Protein AF-A0A819TF95-F1 (afdb_monomer_lite)

Foldseek 3Di:
DDPVVVVVVVVVVVCVCVVVVV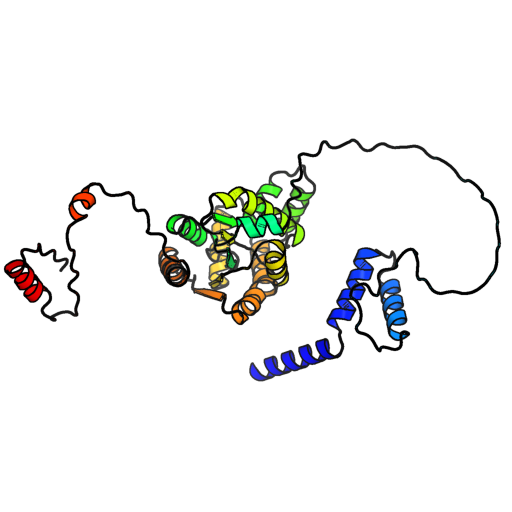VLLVLLLVVLCVQVVDPDSPVLSVVLVVVVVPPPDPDDDDSPSNHDDPDDDDDDDDDDDDDDDDDDDDDDDDDDDDDDDDDDDPPPDALVVQAVLCPQAAEEEEAEAALLCSVVLVVVCCVFPVADEDELVVLLVVLLVPPVDPSNVVSVVCLLQLHDDDLVVSLVSVSVVCVVCSVRGSHYYYYPPDQAQVSLVVCCVRHNHHQAYEYRDDDLVSSLVSLQVCVVPDPRSCSDPNSSVSRRVSSVPGRVVNQVVCVVVVRYDYFYRHDDSVVSSVSVCVVVPVPDPDPPRPDPPDPVCVVCPPPDDDDQDDDPPPCSVVVLVVCCVPPVDDDDDPD

Structure (mmCIF, N/CA/C/O backbone):
data_AF-A0A819TF95-F1
#
_entry.id   AF-A0A819TF95-F1
#
loop_
_atom_site.group_PDB
_atom_site.id
_atom_site.type_symbol
_atom_site.label_atom_id
_atom_site.label_alt_id
_atom_site.label_comp_id
_atom_site.label_asym_id
_atom_site.label_entity_id
_atom_site.label_seq_id
_atom_site.pdbx_PDB_ins_code
_atom_site.Cartn_x
_atom_site.Cartn_y
_atom_site.Cartn_z
_atom_site.occupancy
_atom_site.B_iso_or_equiv
_atom_site.auth_seq_id
_atom_site.auth_comp_id
_atom_site.auth_asym_id
_atom_site.auth_atom_id
_atom_site.pdbx_PDB_model_num
ATOM 1 N N . MET A 1 1 ? 29.275 -17.548 7.528 1.00 48.66 1 MET A N 1
ATOM 2 C CA . MET A 1 1 ? 29.385 -16.230 8.193 1.00 48.66 1 MET A CA 1
ATOM 3 C C . MET A 1 1 ? 28.008 -15.862 8.718 1.00 48.66 1 MET A C 1
ATOM 5 O O . MET A 1 1 ? 27.059 -15.910 7.946 1.00 48.66 1 MET A O 1
ATOM 9 N N . SER A 1 2 ? 27.858 -15.670 10.031 1.00 40.59 2 SER A N 1
ATOM 10 C CA . SER A 1 2 ? 26.539 -15.581 10.674 1.00 40.59 2 SER A CA 1
ATOM 11 C C . SER A 1 2 ? 25.901 -14.196 10.484 1.00 40.59 2 SER A C 1
ATOM 13 O O . SER A 1 2 ? 26.604 -13.193 10.363 1.00 40.59 2 SER A O 1
ATOM 15 N N . LYS A 1 3 ? 24.560 -14.138 10.504 1.00 42.34 3 LYS A N 1
ATOM 16 C CA . LYS A 1 3 ? 23.746 -12.903 10.432 1.00 42.34 3 LYS A CA 1
ATOM 17 C C . LYS A 1 3 ? 24.128 -11.839 11.481 1.00 42.34 3 LYS A C 1
ATOM 19 O O . LYS A 1 3 ? 23.830 -10.664 11.294 1.00 42.34 3 LYS A O 1
ATOM 24 N N . ALA A 1 4 ? 24.796 -12.231 12.569 1.00 43.56 4 ALA A N 1
ATOM 25 C CA . ALA A 1 4 ? 25.288 -11.310 13.595 1.00 43.56 4 ALA A CA 1
ATOM 26 C C . ALA A 1 4 ? 26.445 -10.434 13.080 1.00 43.56 4 ALA A C 1
ATOM 28 O O . ALA A 1 4 ? 26.452 -9.228 13.302 1.00 43.56 4 ALA A O 1
ATOM 29 N N . GLN A 1 5 ? 27.353 -11.018 12.295 1.00 44.16 5 GLN A N 1
ATOM 30 C CA . GLN A 1 5 ? 28.519 -10.327 11.734 1.00 44.16 5 GLN A CA 1
ATOM 31 C C . GLN A 1 5 ? 28.131 -9.336 10.626 1.00 44.16 5 GLN A C 1
ATOM 33 O O . GLN A 1 5 ? 28.784 -8.316 10.423 1.00 44.16 5 GLN A O 1
ATOM 38 N N . THR A 1 6 ? 27.038 -9.619 9.912 1.00 50.22 6 THR A N 1
ATOM 39 C CA . THR A 1 6 ? 26.474 -8.719 8.896 1.00 50.22 6 THR A CA 1
ATOM 40 C C . THR A 1 6 ? 25.806 -7.502 9.538 1.00 50.22 6 THR A C 1
ATOM 42 O O . THR A 1 6 ? 25.999 -6.393 9.050 1.00 50.22 6 THR A O 1
ATOM 45 N N . ASN A 1 7 ? 25.099 -7.693 10.659 1.00 47.25 7 ASN A N 1
ATOM 46 C CA . ASN A 1 7 ? 24.432 -6.613 11.391 1.00 47.25 7 ASN A CA 1
ATOM 47 C C . ASN A 1 7 ? 25.419 -5.653 12.081 1.00 47.25 7 ASN A C 1
ATOM 49 O O . ASN A 1 7 ? 25.216 -4.438 12.021 1.00 47.25 7 ASN A O 1
ATOM 53 N N . GLU A 1 8 ? 26.501 -6.166 12.677 1.00 49.50 8 GLU A N 1
ATOM 54 C CA . GLU A 1 8 ? 27.578 -5.330 13.239 1.00 49.50 8 GLU A CA 1
ATOM 55 C C . GLU A 1 8 ? 28.267 -4.488 12.158 1.00 49.50 8 GLU A C 1
ATOM 57 O O . GLU A 1 8 ? 28.440 -3.281 12.332 1.00 49.50 8 GLU A O 1
ATOM 62 N N . ASN A 1 9 ? 28.570 -5.082 10.998 1.00 54.34 9 ASN A N 1
ATOM 63 C CA . ASN A 1 9 ? 29.182 -4.358 9.882 1.00 54.34 9 ASN A CA 1
ATOM 64 C C . ASN A 1 9 ? 28.272 -3.256 9.315 1.00 54.34 9 ASN A C 1
ATOM 66 O O . ASN A 1 9 ? 28.761 -2.184 8.958 1.00 54.34 9 ASN A O 1
ATOM 70 N N . THR A 1 10 ? 26.951 -3.469 9.263 1.00 59.66 10 THR A N 1
ATOM 71 C CA . THR A 1 10 ? 26.005 -2.412 8.861 1.00 59.66 10 THR A CA 1
ATOM 72 C C . THR A 1 10 ? 25.877 -1.292 9.892 1.00 59.66 10 THR A C 1
ATOM 74 O O . THR A 1 10 ? 25.708 -0.140 9.496 1.00 59.66 10 THR A O 1
ATOM 77 N N . GLY A 1 11 ? 25.992 -1.595 11.190 1.00 65.12 11 GLY A N 1
ATOM 78 C CA . GLY A 1 11 ? 26.007 -0.579 12.250 1.00 65.12 11 GLY A CA 1
ATOM 79 C C . GLY A 1 11 ? 27.240 0.321 12.153 1.00 65.12 11 GLY A C 1
ATOM 80 O O . GLY A 1 11 ? 27.112 1.540 12.068 1.00 65.12 11 GLY A O 1
ATOM 81 N N . LEU A 1 12 ? 28.423 -0.289 12.023 1.00 71.25 12 LEU A N 1
ATOM 82 C CA . LEU A 1 12 ? 29.697 0.422 11.858 1.00 71.25 12 LEU A CA 1
ATOM 83 C C . LEU A 1 12 ? 29.735 1.291 10.590 1.00 71.25 12 LEU A C 1
ATOM 85 O O . LEU A 1 12 ? 30.287 2.393 10.606 1.00 71.25 12 LEU A O 1
ATOM 89 N N . ALA A 1 13 ? 29.128 0.825 9.494 1.00 66.50 13 ALA A N 1
ATOM 90 C CA . ALA A 1 13 ? 29.023 1.596 8.257 1.00 66.50 13 ALA A CA 1
ATOM 91 C C . ALA A 1 13 ? 28.125 2.834 8.420 1.00 66.50 13 ALA A C 1
ATOM 93 O O . ALA A 1 13 ? 28.493 3.922 7.979 1.00 66.50 13 ALA A O 1
ATOM 94 N N . MET A 1 14 ? 26.970 2.693 9.075 1.00 65.38 14 MET A N 1
ATOM 95 C CA . MET A 1 14 ? 26.055 3.818 9.301 1.00 65.38 14 MET A CA 1
ATOM 96 C C . MET A 1 14 ? 26.651 4.862 10.249 1.00 65.38 14 MET A C 1
ATOM 98 O O . MET A 1 14 ? 26.537 6.062 9.984 1.00 65.38 14 MET A O 1
ATOM 102 N N . ASP A 1 15 ? 27.370 4.421 11.282 1.00 75.56 15 ASP A N 1
ATOM 103 C CA . ASP A 1 15 ? 28.092 5.316 12.187 1.00 75.56 15 ASP A CA 1
ATOM 104 C C . ASP A 1 15 ? 29.197 6.087 11.452 1.00 75.56 15 ASP A C 1
ATOM 106 O O . ASP A 1 15 ? 29.314 7.303 11.616 1.00 75.56 15 ASP A O 1
ATOM 110 N N . TYR A 1 16 ? 29.959 5.420 10.576 1.00 80.62 16 TYR A N 1
ATOM 111 C CA . TYR A 1 16 ? 30.972 6.070 9.739 1.00 80.62 16 TYR A CA 1
ATOM 112 C C . TYR A 1 16 ? 30.371 7.161 8.839 1.00 80.62 16 TYR A C 1
ATOM 114 O O . TYR A 1 16 ? 30.916 8.268 8.757 1.00 80.62 16 TYR A O 1
ATOM 122 N N . LEU A 1 17 ? 29.243 6.868 8.178 1.00 76.69 17 LEU A N 1
ATOM 123 C CA . LEU A 1 17 ? 28.558 7.821 7.301 1.00 76.69 17 LEU A CA 1
ATOM 124 C C . LEU A 1 17 ? 28.037 9.033 8.086 1.00 76.69 17 LEU A C 1
ATOM 126 O O . LEU A 1 17 ? 28.227 10.173 7.653 1.00 76.69 17 LEU A O 1
ATOM 130 N N . SER A 1 18 ? 27.422 8.791 9.248 1.00 73.88 18 SER A N 1
ATOM 131 C CA . SER A 1 18 ? 26.830 9.842 10.079 1.00 73.88 18 SER A CA 1
ATOM 132 C C . SER A 1 18 ? 27.887 10.731 10.733 1.00 73.88 18 SER A C 1
ATOM 134 O O . SER A 1 18 ? 27.760 11.952 10.696 1.00 73.88 18 SER A O 1
ATOM 136 N N . GLN A 1 19 ? 28.955 10.157 11.299 1.00 77.81 19 GLN A N 1
ATOM 137 C CA . GLN A 1 19 ? 30.015 10.928 11.969 1.00 77.81 19 GLN A CA 1
ATOM 138 C C . GLN A 1 19 ? 30.750 11.875 11.015 1.00 77.81 19 GLN A C 1
ATOM 140 O O . GLN A 1 19 ? 31.274 12.907 11.434 1.00 77.81 19 GLN A O 1
ATOM 145 N N . ARG A 1 20 ? 30.800 11.527 9.726 1.00 79.38 20 ARG A N 1
ATOM 146 C CA . ARG A 1 20 ? 31.476 12.319 8.693 1.00 79.38 20 ARG A CA 1
ATOM 147 C C . ARG A 1 20 ? 30.530 13.206 7.884 1.00 79.38 20 ARG A C 1
ATOM 149 O O . ARG A 1 20 ? 30.992 13.839 6.938 1.00 79.38 20 ARG A O 1
ATOM 156 N N . ASN A 1 21 ? 29.246 13.275 8.251 1.00 80.88 21 ASN A N 1
ATOM 157 C CA . ASN A 1 21 ? 28.204 14.015 7.528 1.00 80.88 21 ASN A CA 1
ATOM 158 C C . ASN A 1 21 ? 28.181 13.703 6.020 1.00 80.88 21 ASN A C 1
ATOM 160 O O . ASN A 1 21 ? 27.942 14.583 5.189 1.00 80.88 21 ASN A O 1
ATOM 164 N N . ILE A 1 22 ? 28.490 12.453 5.654 1.00 82.69 22 ILE A N 1
ATOM 165 C CA . ILE A 1 22 ? 28.588 12.036 4.252 1.00 82.69 22 ILE A CA 1
ATOM 166 C C . ILE A 1 22 ? 27.228 12.188 3.557 1.00 82.69 22 ILE A C 1
ATOM 168 O O . ILE A 1 22 ? 27.195 12.816 2.499 1.00 82.69 22 ILE A O 1
ATOM 172 N N . PRO A 1 23 ? 26.098 11.730 4.135 1.00 83.75 23 PRO A N 1
ATOM 173 C CA . PRO A 1 23 ? 24.786 11.912 3.515 1.00 83.75 23 PRO A CA 1
ATOM 174 C C . PRO A 1 23 ? 24.448 13.381 3.224 1.00 83.75 23 PRO A C 1
ATOM 176 O O . PRO A 1 23 ? 24.011 13.695 2.122 1.00 83.75 23 PRO A O 1
ATOM 179 N N . GLN A 1 24 ? 24.728 14.289 4.164 1.00 81.06 24 GLN A N 1
ATOM 180 C CA . GLN A 1 24 ? 24.452 15.722 4.024 1.00 81.06 24 GLN A CA 1
ATOM 181 C C . GLN A 1 24 ? 25.326 16.379 2.946 1.00 81.06 24 GLN A C 1
ATOM 183 O O . GLN A 1 24 ? 24.876 17.285 2.245 1.00 81.06 24 GLN A O 1
ATOM 188 N N . LEU A 1 25 ? 26.571 15.915 2.778 1.00 86.00 25 LEU A N 1
ATOM 189 C CA . LEU A 1 25 ? 27.442 16.360 1.689 1.00 86.00 25 LEU A CA 1
ATOM 190 C C . LEU A 1 25 ? 26.880 15.969 0.323 1.00 86.00 25 LEU A C 1
ATOM 192 O O . LEU A 1 25 ? 26.804 16.813 -0.568 1.00 86.00 25 LEU A O 1
ATOM 196 N N . PHE A 1 26 ? 26.450 14.716 0.171 1.00 86.94 26 PHE A N 1
ATOM 197 C CA . PHE A 1 26 ? 25.826 14.255 -1.068 1.00 86.94 26 PHE A CA 1
ATOM 198 C C . PHE A 1 26 ? 24.497 14.970 -1.339 1.00 86.94 26 PHE A C 1
ATOM 200 O O . PHE A 1 26 ? 24.257 15.380 -2.471 1.00 86.94 26 PHE A O 1
ATOM 207 N N . GLU A 1 27 ? 23.674 15.198 -0.314 1.00 81.00 27 GLU A N 1
ATOM 208 C CA . GLU A 1 27 ? 22.419 15.949 -0.429 1.00 81.00 27 GLU A CA 1
ATOM 209 C C . GLU A 1 27 ? 22.649 17.379 -0.944 1.00 81.00 27 GLU A C 1
ATOM 211 O O . GLU A 1 27 ? 21.985 17.818 -1.889 1.00 81.00 27 GLU A O 1
ATOM 216 N N . ALA A 1 28 ? 23.635 18.090 -0.392 1.00 82.12 28 ALA A N 1
ATOM 217 C CA . ALA A 1 28 ? 23.963 19.442 -0.829 1.00 82.12 28 ALA A CA 1
ATOM 218 C C . ALA A 1 28 ? 24.513 19.477 -2.267 1.00 82.12 28 ALA A C 1
ATOM 220 O O . ALA A 1 28 ? 24.154 20.366 -3.043 1.00 82.12 28 ALA A O 1
ATOM 221 N N . LEU A 1 29 ? 25.368 18.517 -2.643 1.00 89.88 29 LEU A N 1
ATOM 222 C CA . LEU A 1 29 ? 25.917 18.408 -4.003 1.00 89.88 29 LEU A CA 1
ATOM 223 C C . LEU A 1 29 ? 24.819 18.119 -5.034 1.00 89.88 29 LEU A C 1
ATOM 225 O O . LEU A 1 29 ? 24.764 18.768 -6.079 1.00 89.88 29 LEU A O 1
ATOM 229 N N . MET A 1 30 ? 23.911 17.194 -4.714 1.00 86.56 30 MET A N 1
ATOM 230 C CA . MET A 1 30 ? 22.755 16.873 -5.554 1.00 86.56 30 MET A CA 1
ATOM 231 C C . MET A 1 30 ? 21.821 18.074 -5.701 1.00 86.56 30 MET A C 1
ATOM 233 O O . MET A 1 30 ? 21.380 18.379 -6.807 1.00 86.56 30 MET A O 1
ATOM 237 N N . THR A 1 31 ? 21.577 18.804 -4.612 1.00 81.69 31 THR A N 1
ATOM 238 C CA . THR A 1 31 ? 20.793 20.046 -4.632 1.00 81.69 31 THR A CA 1
ATOM 239 C C . THR A 1 31 ? 21.422 21.089 -5.562 1.00 81.69 31 THR A C 1
ATOM 241 O O . THR A 1 31 ? 20.722 21.701 -6.368 1.00 81.69 31 THR A O 1
ATOM 244 N N . GLY A 1 32 ? 22.748 21.252 -5.507 1.00 84.12 32 GLY A N 1
ATOM 245 C CA . GLY A 1 32 ? 23.493 22.144 -6.396 1.00 84.12 32 GLY A CA 1
ATOM 246 C C . GLY A 1 32 ? 23.360 21.778 -7.878 1.00 84.12 32 GLY A C 1
ATOM 247 O O . GLY A 1 32 ? 23.101 22.655 -8.702 1.00 84.12 32 GLY A O 1
ATOM 248 N N . LEU A 1 33 ? 23.455 20.487 -8.216 1.00 88.00 33 LEU A N 1
ATOM 249 C CA . LEU A 1 33 ? 23.267 19.998 -9.587 1.00 88.00 33 LEU A CA 1
ATOM 250 C C . LEU A 1 33 ? 21.847 20.233 -10.109 1.00 88.00 33 LEU A C 1
ATOM 252 O O . LEU A 1 33 ? 21.669 20.692 -11.236 1.00 88.00 33 LEU A O 1
ATOM 256 N N . ILE A 1 34 ? 20.840 19.930 -9.286 1.00 84.38 34 ILE A N 1
ATOM 257 C CA . ILE A 1 34 ? 19.425 20.052 -9.661 1.00 84.38 34 ILE A CA 1
ATOM 258 C C . ILE A 1 34 ? 19.057 21.512 -9.943 1.00 84.38 34 ILE A C 1
ATOM 260 O O . ILE A 1 34 ? 18.310 21.786 -10.888 1.00 84.38 34 ILE A O 1
ATOM 264 N N . ILE A 1 35 ? 19.571 22.434 -9.124 1.00 76.81 35 ILE A N 1
ATOM 265 C CA . ILE A 1 35 ? 19.220 23.854 -9.194 1.00 76.81 35 ILE A CA 1
ATOM 266 C C . ILE A 1 35 ? 20.025 24.575 -10.274 1.00 76.81 35 ILE A C 1
ATOM 268 O O . ILE A 1 35 ? 19.431 25.268 -11.096 1.00 76.81 35 ILE A O 1
ATOM 272 N N . ASN A 1 36 ? 21.349 24.405 -10.301 1.00 82.31 36 ASN A N 1
ATOM 273 C CA . ASN A 1 36 ? 22.202 25.178 -11.206 1.00 82.31 36 ASN A CA 1
ATOM 274 C C . ASN A 1 36 ? 22.275 24.577 -12.616 1.00 82.31 36 ASN A C 1
ATOM 276 O O . ASN A 1 36 ? 22.626 25.294 -13.545 1.00 82.31 36 ASN A O 1
ATOM 280 N N . ARG A 1 37 ? 21.953 23.281 -12.776 1.00 87.25 37 ARG A N 1
ATOM 281 C CA . ARG A 1 37 ? 21.982 22.542 -14.055 1.00 87.25 37 ARG A CA 1
ATOM 282 C C . ARG A 1 37 ? 23.212 22.882 -14.919 1.00 87.25 37 ARG A C 1
ATOM 284 O O . ARG A 1 37 ? 23.043 23.298 -16.062 1.00 87.25 37 ARG A O 1
ATOM 291 N N . PRO A 1 38 ? 24.433 22.753 -14.370 1.00 89.00 38 PRO A N 1
ATOM 292 C CA . PRO A 1 38 ? 25.648 23.097 -15.097 1.00 89.00 38 PRO A CA 1
ATOM 293 C C . PRO A 1 38 ? 25.806 22.204 -16.332 1.00 89.00 38 PRO A C 1
ATOM 295 O O . PRO A 1 38 ? 25.517 21.007 -16.267 1.00 89.00 38 PRO A O 1
ATOM 298 N N . ASP A 1 39 ? 26.322 22.768 -17.424 1.00 87.69 39 ASP A N 1
ATOM 299 C CA . ASP A 1 39 ? 26.611 22.006 -18.646 1.00 87.69 39 ASP A CA 1
ATOM 300 C C . ASP A 1 39 ? 27.653 20.900 -18.385 1.00 87.69 39 ASP A C 1
ATOM 302 O O . ASP A 1 39 ? 27.505 19.773 -18.859 1.00 87.69 39 ASP A O 1
ATOM 306 N N . ASP A 1 40 ? 28.662 21.190 -17.552 1.00 93.31 40 ASP A N 1
ATOM 307 C CA . ASP A 1 40 ? 29.617 20.207 -17.030 1.00 93.31 40 ASP A CA 1
ATOM 308 C C . ASP A 1 40 ? 29.363 19.928 -15.538 1.00 93.31 40 ASP A C 1
ATOM 310 O O . ASP A 1 40 ? 29.820 20.628 -14.628 1.00 93.31 40 ASP A O 1
ATOM 314 N N . HIS A 1 41 ? 28.601 18.869 -15.283 1.00 90.69 41 HIS A N 1
ATOM 315 C CA . HIS A 1 41 ? 28.249 18.420 -13.940 1.00 90.69 41 HIS A CA 1
ATOM 316 C C . HIS A 1 41 ? 29.441 17.858 -13.152 1.00 90.69 41 HIS A C 1
ATOM 318 O O . HIS A 1 41 ? 29.453 17.969 -11.924 1.00 90.69 41 HIS A O 1
ATOM 324 N N . ILE A 1 42 ? 30.448 17.282 -13.818 1.00 92.50 42 ILE A N 1
ATOM 325 C CA . ILE A 1 42 ? 31.633 16.732 -13.147 1.00 92.50 42 ILE A CA 1
ATOM 326 C C . ILE A 1 42 ? 32.521 17.874 -12.665 1.00 92.50 42 ILE A C 1
ATOM 328 O O . ILE A 1 42 ? 32.892 17.910 -11.488 1.00 92.50 42 ILE A O 1
ATOM 332 N N . GLU A 1 43 ? 32.796 18.845 -13.537 1.00 92.25 43 GLU A N 1
ATOM 333 C CA . GLU A 1 43 ? 33.585 20.023 -13.182 1.00 92.25 43 GLU A CA 1
ATOM 334 C C . GLU A 1 43 ? 32.909 20.827 -12.059 1.00 92.25 43 GLU A C 1
ATOM 336 O O . GLU A 1 43 ? 33.565 21.258 -11.104 1.00 92.25 43 GLU A O 1
ATOM 341 N N . TYR A 1 44 ? 31.581 20.969 -12.109 1.00 92.19 44 TYR A N 1
ATOM 342 C CA . TYR A 1 44 ? 30.810 21.626 -11.055 1.00 92.19 44 TYR A CA 1
ATOM 343 C C . TYR A 1 44 ? 30.916 20.912 -9.695 1.00 92.19 44 TYR A C 1
ATOM 345 O O . TYR A 1 44 ? 31.120 21.565 -8.663 1.00 92.19 44 TYR A O 1
ATOM 353 N N . LEU A 1 45 ? 30.805 19.577 -9.666 1.00 91.19 45 LEU A N 1
ATOM 354 C CA . LEU A 1 45 ? 30.960 18.795 -8.434 1.00 91.19 45 LEU A CA 1
ATOM 355 C C . LEU A 1 45 ? 32.377 18.920 -7.863 1.00 91.19 45 LEU A C 1
ATOM 357 O O . LEU A 1 45 ? 32.535 19.108 -6.654 1.00 91.19 45 LEU A O 1
ATOM 361 N N . MET A 1 46 ? 33.400 18.874 -8.723 1.00 92.19 46 MET A N 1
ATOM 362 C CA . MET A 1 46 ? 34.795 19.065 -8.318 1.00 92.19 46 MET A CA 1
ATOM 363 C C . MET A 1 46 ? 35.006 20.442 -7.679 1.00 92.19 46 MET A C 1
ATOM 365 O O . MET A 1 46 ? 35.493 20.526 -6.549 1.00 92.19 46 MET A O 1
ATOM 369 N N . LYS A 1 47 ? 34.548 21.515 -8.337 1.00 89.50 47 LYS A N 1
ATOM 370 C CA . LYS A 1 47 ? 34.626 22.891 -7.813 1.00 89.50 47 LYS A CA 1
ATOM 371 C C . LYS A 1 47 ? 33.868 23.060 -6.495 1.00 89.50 47 LYS A C 1
ATOM 373 O O . LYS A 1 47 ? 34.349 23.731 -5.581 1.00 89.50 47 LYS A O 1
ATOM 378 N N . SER A 1 48 ? 32.699 22.434 -6.368 1.00 88.94 48 SER A N 1
ATOM 379 C CA . SER A 1 48 ? 31.893 22.456 -5.140 1.00 88.94 48 SER A CA 1
ATOM 380 C C . SER A 1 48 ? 32.634 21.806 -3.968 1.00 88.94 48 SER A C 1
ATOM 382 O O . SER A 1 48 ? 32.729 22.389 -2.883 1.00 88.94 48 SER A O 1
ATOM 384 N N . LEU A 1 49 ? 33.242 20.640 -4.199 1.00 89.06 49 LEU A N 1
ATOM 385 C CA . LEU A 1 49 ? 34.048 19.935 -3.202 1.00 89.06 49 LEU A CA 1
ATOM 386 C C . LEU A 1 49 ? 35.314 20.712 -2.814 1.00 89.06 49 LEU A C 1
ATOM 388 O O . LEU A 1 49 ? 35.635 20.790 -1.626 1.00 89.06 49 LEU A O 1
ATOM 392 N N . GLU A 1 50 ? 36.003 21.339 -3.769 1.00 86.69 50 GLU A N 1
ATOM 393 C CA . GLU A 1 50 ? 37.157 22.205 -3.487 1.00 86.69 50 GLU A CA 1
ATOM 394 C C . GLU A 1 50 ? 36.770 23.434 -2.656 1.00 86.69 50 GLU A C 1
ATOM 396 O O . GLU A 1 50 ? 37.425 23.754 -1.659 1.00 86.69 50 GLU A O 1
ATOM 401 N N . LYS A 1 51 ? 35.656 24.091 -3.002 1.00 81.31 51 LYS A N 1
ATOM 402 C CA . LYS A 1 51 ? 35.114 25.235 -2.253 1.00 81.31 51 LYS A CA 1
ATOM 403 C C . LYS A 1 51 ? 34.761 24.858 -0.815 1.00 81.31 51 LYS A C 1
ATOM 405 O O . LYS A 1 51 ? 34.977 25.659 0.095 1.00 81.31 51 LYS A O 1
ATOM 410 N N . TYR A 1 52 ? 34.237 23.650 -0.603 1.00 81.31 52 TYR A N 1
ATOM 411 C CA . TYR A 1 52 ? 33.964 23.126 0.733 1.00 81.31 52 TYR A CA 1
ATOM 412 C C . TYR A 1 52 ? 35.250 22.810 1.502 1.00 81.31 52 TYR A C 1
ATOM 414 O O . TYR A 1 52 ? 35.393 23.236 2.645 1.00 81.31 52 TYR A O 1
ATOM 422 N N . LYS A 1 53 ? 36.222 22.150 0.859 1.00 82.50 53 LYS A N 1
ATOM 423 C CA . LYS A 1 53 ? 37.526 21.815 1.453 1.00 82.50 53 LYS A CA 1
ATOM 424 C C . LYS A 1 53 ? 38.291 23.054 1.938 1.00 82.50 53 LYS A C 1
ATOM 426 O O . LYS A 1 53 ? 38.980 22.982 2.952 1.00 82.50 53 LYS A O 1
ATOM 431 N N . ASN A 1 54 ? 38.143 24.184 1.244 1.00 73.00 54 ASN A N 1
ATOM 432 C CA . ASN A 1 54 ? 38.843 25.434 1.553 1.00 73.00 54 ASN A CA 1
ATOM 433 C C . ASN A 1 54 ? 38.161 26.288 2.642 1.00 73.00 54 ASN A C 1
ATOM 435 O O . ASN A 1 54 ? 38.762 27.244 3.136 1.00 73.00 54 ASN A O 1
ATOM 439 N N . LYS A 1 55 ? 36.926 25.966 3.055 1.00 70.56 55 LYS A N 1
ATOM 440 C CA . LYS A 1 55 ? 36.283 26.597 4.217 1.00 70.56 55 LYS A CA 1
ATOM 441 C C . LYS A 1 55 ? 36.721 25.853 5.481 1.00 70.56 55 LYS A C 1
ATOM 443 O O . LYS A 1 55 ? 36.380 24.692 5.662 1.00 70.56 55 LYS A O 1
ATOM 448 N N . ASN A 1 56 ? 37.463 26.512 6.376 1.00 56.66 56 ASN A N 1
ATOM 449 C CA . ASN A 1 56 ? 37.856 25.934 7.670 1.00 56.66 56 ASN A CA 1
ATOM 450 C C . ASN A 1 56 ? 36.607 25.545 8.496 1.00 56.66 56 ASN A C 1
ATOM 452 O O . ASN A 1 56 ? 35.972 26.388 9.132 1.00 56.66 56 ASN A O 1
ATOM 456 N N . ASN A 1 57 ? 36.264 24.254 8.445 1.00 61.38 57 ASN A N 1
ATOM 457 C CA . ASN A 1 57 ? 35.061 23.609 8.975 1.00 61.38 57 ASN A CA 1
ATOM 458 C C . ASN A 1 57 ? 34.856 23.815 10.485 1.00 61.38 57 ASN A C 1
ATOM 460 O O . ASN A 1 57 ? 35.335 23.031 11.303 1.00 61.38 57 ASN A O 1
ATOM 464 N N . LYS A 1 58 ? 34.076 24.834 10.860 1.00 55.06 58 LYS A N 1
ATOM 465 C CA . LYS A 1 58 ? 33.529 24.985 12.223 1.00 55.06 58 LYS A CA 1
ATOM 466 C C . LYS A 1 58 ? 31.997 24.995 12.284 1.00 55.06 58 LYS A C 1
ATOM 468 O O . LYS A 1 58 ? 31.450 25.197 13.362 1.00 55.06 58 LYS A O 1
ATOM 473 N N . GLN A 1 59 ? 31.300 24.775 11.167 1.00 55.59 59 GLN A N 1
ATOM 474 C CA . GLN A 1 59 ? 29.834 24.739 11.129 1.00 55.59 59 GLN A CA 1
ATOM 475 C C . GLN A 1 59 ? 29.303 23.568 10.290 1.00 55.59 59 GLN A C 1
ATOM 477 O O . GLN A 1 59 ? 29.979 23.156 9.345 1.00 55.59 59 GLN A O 1
ATOM 482 N N . PRO A 1 60 ? 28.115 23.027 10.629 1.00 64.06 60 PRO A N 1
ATOM 483 C CA . PRO A 1 60 ? 27.471 21.975 9.849 1.00 64.06 60 PRO A CA 1
ATOM 484 C C . PRO A 1 60 ? 27.144 22.460 8.430 1.00 64.06 60 PRO A C 1
ATOM 486 O O . PRO A 1 60 ? 26.725 23.601 8.227 1.00 64.06 60 PRO A O 1
ATOM 489 N N . LEU A 1 61 ? 27.354 21.585 7.445 1.00 74.00 61 LEU A N 1
ATOM 490 C CA . LEU A 1 61 ? 27.087 21.865 6.037 1.00 74.00 61 LEU A CA 1
ATOM 491 C C . LEU A 1 61 ? 25.582 22.085 5.822 1.00 74.00 61 LEU A C 1
ATOM 493 O O . LEU A 1 61 ? 24.782 21.178 6.037 1.00 74.00 61 LEU A O 1
ATOM 497 N N . ALA A 1 62 ? 25.198 23.286 5.392 1.00 75.56 62 ALA A N 1
ATOM 498 C CA . ALA A 1 62 ? 23.819 23.577 5.018 1.00 75.56 62 ALA A CA 1
ATOM 499 C C . ALA A 1 62 ? 23.445 22.866 3.706 1.00 75.56 62 ALA A C 1
ATOM 501 O O . ALA A 1 62 ? 24.250 22.801 2.777 1.00 75.56 62 ALA A O 1
ATOM 502 N N . TRP A 1 63 ? 22.198 22.404 3.597 1.00 70.00 63 TRP A N 1
ATOM 503 C CA . TRP A 1 63 ? 21.682 21.696 2.415 1.00 70.00 63 TRP A CA 1
ATOM 504 C C . TRP A 1 63 ? 21.780 22.516 1.111 1.00 70.00 63 TRP A C 1
ATOM 506 O O . TRP A 1 63 ? 21.883 21.960 0.026 1.00 70.00 63 TRP A O 1
ATOM 516 N N . ASN A 1 64 ? 21.812 23.849 1.201 1.00 73.88 64 ASN A N 1
ATOM 517 C CA . ASN A 1 64 ? 21.927 24.765 0.063 1.00 73.88 64 ASN A CA 1
ATOM 518 C C . ASN A 1 64 ? 23.356 25.292 -0.171 1.00 73.88 64 ASN A C 1
ATOM 520 O O . ASN A 1 64 ? 23.534 26.279 -0.885 1.00 73.88 64 ASN A O 1
ATOM 524 N N . ALA A 1 65 ? 24.379 24.675 0.427 1.00 79.44 65 ALA A N 1
ATOM 525 C CA . ALA A 1 65 ? 25.748 25.202 0.438 1.00 79.44 65 ALA A CA 1
ATOM 526 C C . ALA A 1 65 ? 26.381 25.422 -0.952 1.00 79.44 65 ALA A C 1
ATOM 528 O O . ALA A 1 65 ? 27.320 26.217 -1.066 1.00 79.44 65 ALA A O 1
ATOM 529 N N . PHE A 1 66 ? 25.877 24.748 -1.989 1.00 83.69 66 PHE A N 1
ATOM 530 C CA . PHE A 1 66 ? 26.378 24.837 -3.366 1.00 83.69 66 PHE A CA 1
ATOM 531 C C . PHE A 1 66 ? 25.408 25.532 -4.331 1.00 83.69 66 PHE A C 1
ATOM 533 O O . PHE A 1 66 ? 25.677 25.630 -5.525 1.00 83.69 66 PHE A O 1
ATOM 540 N N . VAL A 1 67 ? 24.299 26.072 -3.828 1.00 81.31 67 VAL A N 1
ATOM 541 C CA . VAL A 1 67 ? 23.382 26.882 -4.635 1.00 81.31 67 VAL A CA 1
ATOM 542 C C . VAL A 1 67 ? 23.996 28.269 -4.816 1.00 81.31 67 VAL A C 1
ATOM 544 O O . VAL A 1 67 ? 24.254 28.969 -3.832 1.00 81.31 67 VAL A O 1
ATOM 547 N N . GLU A 1 68 ? 24.276 28.666 -6.057 1.00 69.69 68 GLU A N 1
ATOM 548 C CA . GLU A 1 68 ? 24.801 30.001 -6.333 1.00 69.69 68 GLU A CA 1
ATOM 549 C C . GLU A 1 68 ? 23.654 31.009 -6.211 1.00 69.69 68 GLU A C 1
ATOM 551 O O . GLU A 1 68 ? 22.618 30.877 -6.856 1.00 69.69 68 GLU A O 1
ATOM 556 N N . ARG A 1 69 ? 23.801 32.001 -5.326 1.00 51.97 69 ARG A N 1
ATOM 557 C CA . ARG A 1 69 ? 22.865 33.127 -5.258 1.00 51.97 69 ARG A CA 1
ATOM 558 C C . ARG A 1 69 ? 23.367 34.207 -6.208 1.00 51.97 69 ARG A C 1
ATOM 560 O O . ARG A 1 69 ? 24.438 34.760 -5.967 1.00 51.97 69 ARG A O 1
ATOM 567 N N . GLU A 1 70 ? 22.593 34.547 -7.234 1.00 40.09 70 GLU A N 1
ATOM 568 C CA . GLU A 1 70 ? 22.738 35.857 -7.872 1.00 40.09 70 GLU A CA 1
ATOM 569 C C . GLU A 1 70 ? 22.470 36.945 -6.810 1.00 40.09 70 GLU A C 1
ATOM 571 O O . GLU A 1 70 ? 21.528 36.859 -6.022 1.00 40.09 70 GLU A O 1
ATOM 576 N N . ASN A 1 71 ? 23.392 37.903 -6.708 1.00 35.72 71 ASN A N 1
ATOM 577 C CA . ASN A 1 71 ? 23.612 38.763 -5.542 1.00 35.72 71 ASN A CA 1
ATOM 578 C C . ASN A 1 71 ? 22.403 39.587 -5.059 1.00 35.72 71 ASN A C 1
ATOM 580 O O . ASN A 1 71 ? 21.700 40.212 -5.849 1.00 35.72 71 ASN A O 1
ATOM 584 N N . GLY A 1 72 ? 22.313 39.756 -3.731 1.00 28.81 72 GLY A N 1
ATOM 585 C CA . GLY A 1 72 ? 21.540 40.828 -3.100 1.00 28.81 72 GLY A CA 1
ATOM 586 C C . GLY A 1 72 ? 21.670 40.903 -1.571 1.00 28.81 72 GLY A C 1
ATOM 587 O O . GLY A 1 72 ? 20.884 40.278 -0.873 1.00 28.81 72 GLY A O 1
ATOM 588 N N . LEU A 1 73 ? 22.598 41.753 -1.101 1.00 28.94 73 LEU A N 1
ATOM 589 C CA . LEU A 1 73 ? 22.677 42.416 0.221 1.00 28.94 73 LEU A CA 1
ATOM 590 C C . LEU A 1 73 ? 23.160 41.600 1.441 1.00 28.94 73 LEU A C 1
ATOM 592 O O . LEU A 1 73 ? 22.361 41.057 2.196 1.00 28.94 73 LEU A O 1
ATOM 596 N N . ASP A 1 74 ? 24.467 41.690 1.718 1.00 29.02 74 ASP A N 1
ATOM 597 C CA . ASP A 1 74 ? 25.007 41.648 3.085 1.00 29.02 74 ASP A CA 1
ATOM 598 C C . ASP A 1 74 ? 25.439 43.066 3.498 1.00 29.02 74 ASP A C 1
ATOM 600 O O . ASP A 1 74 ? 26.208 43.739 2.804 1.00 29.02 74 ASP A O 1
ATOM 604 N N . ASN A 1 75 ? 24.918 43.527 4.636 1.00 29.00 75 ASN A N 1
ATOM 605 C CA . ASN A 1 75 ? 25.329 44.754 5.309 1.00 29.00 75 ASN A CA 1
ATOM 606 C C . ASN A 1 75 ? 26.610 44.491 6.108 1.00 29.00 75 ASN A C 1
ATOM 608 O O . ASN A 1 75 ? 26.524 43.852 7.146 1.00 29.00 75 ASN A O 1
ATOM 612 N N . THR A 1 76 ? 27.745 45.071 5.708 1.00 28.62 76 THR A N 1
ATOM 613 C CA . THR A 1 76 ? 28.673 45.756 6.632 1.00 28.62 76 THR A CA 1
ATOM 614 C C . THR A 1 76 ? 29.667 46.628 5.859 1.00 28.62 76 THR A C 1
ATOM 616 O O . THR A 1 76 ? 30.288 46.207 4.890 1.00 28.62 76 THR A O 1
ATOM 619 N N . SER A 1 77 ? 29.782 47.867 6.326 1.00 27.48 77 SER A N 1
ATOM 620 C CA . SER A 1 77 ? 30.606 48.995 5.892 1.00 27.48 77 SER A CA 1
ATOM 621 C C . SER A 1 77 ? 32.056 48.680 5.494 1.00 27.48 77 SER A C 1
ATOM 623 O O . SER A 1 77 ? 32.791 48.088 6.274 1.00 27.48 77 SER A O 1
ATOM 625 N N . THR A 1 78 ? 32.542 49.228 4.372 1.00 24.70 78 THR A N 1
ATOM 626 C CA . THR A 1 78 ? 33.412 50.432 4.325 1.00 24.70 78 THR A CA 1
ATOM 627 C C . THR A 1 78 ? 34.030 50.680 2.932 1.00 24.70 78 THR A C 1
ATOM 629 O O . THR A 1 78 ? 34.628 49.813 2.314 1.00 24.70 78 THR A O 1
ATOM 632 N N . SER A 1 79 ? 33.964 51.952 2.516 1.00 25.36 79 SER A N 1
ATOM 633 C CA . SER A 1 79 ? 34.853 52.683 1.585 1.00 25.36 79 SER A CA 1
ATOM 634 C C . SER A 1 79 ? 34.919 52.367 0.075 1.00 25.36 79 SER A C 1
ATOM 636 O O . SER A 1 79 ? 35.591 51.454 -0.375 1.00 25.36 79 SER A O 1
ATOM 638 N N . LYS A 1 80 ? 34.415 53.361 -0.681 1.00 27.55 80 LYS A N 1
ATOM 639 C CA . LYS A 1 80 ? 35.075 54.073 -1.801 1.00 27.55 80 LYS A CA 1
ATOM 640 C C . LYS A 1 80 ? 35.506 53.238 -3.027 1.00 27.55 80 LYS A C 1
ATOM 642 O O . LYS A 1 80 ? 36.593 52.681 -3.053 1.00 27.55 80 LYS A O 1
ATOM 647 N N . THR A 1 81 ? 34.835 53.420 -4.169 1.00 23.44 81 THR A N 1
ATOM 648 C CA . THR A 1 81 ? 35.138 54.469 -5.178 1.00 23.44 81 THR A CA 1
ATOM 649 C C . THR A 1 81 ? 34.367 54.192 -6.475 1.00 23.44 81 THR A C 1
ATOM 651 O O . THR A 1 81 ? 34.301 53.070 -6.960 1.00 23.44 81 THR A O 1
ATOM 654 N N . LYS A 1 82 ? 33.789 55.260 -7.034 1.00 29.56 82 LYS A N 1
ATOM 655 C CA . LYS A 1 82 ? 33.119 55.348 -8.338 1.00 29.56 82 LYS A CA 1
ATOM 656 C C . LYS A 1 82 ? 33.965 54.794 -9.493 1.00 29.56 82 LYS A C 1
ATOM 658 O O . LYS A 1 82 ? 35.123 55.179 -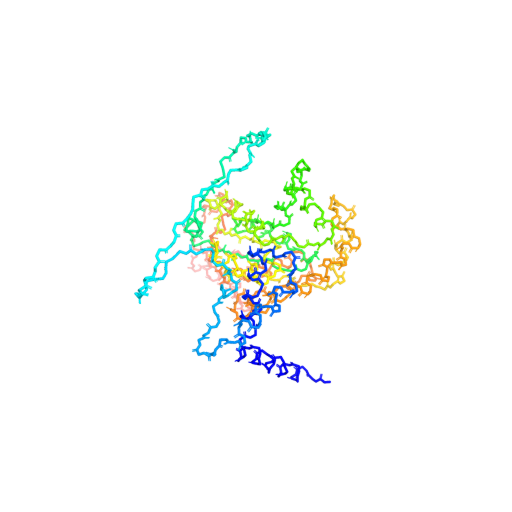9.621 1.00 29.56 82 LYS A O 1
ATOM 663 N N . ARG A 1 83 ? 33.308 54.149 -10.461 1.00 24.53 83 ARG A N 1
ATOM 664 C CA . ARG A 1 83 ? 33.500 54.463 -11.889 1.00 24.53 83 ARG A CA 1
ATOM 665 C C . ARG A 1 83 ? 32.227 54.160 -12.682 1.00 24.53 83 ARG A C 1
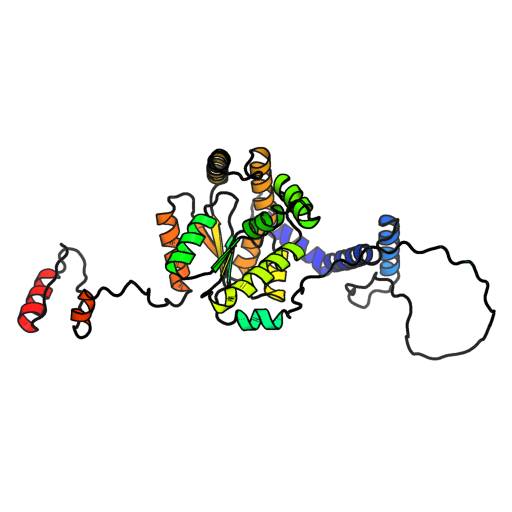ATOM 667 O O . ARG A 1 83 ? 31.764 53.031 -12.738 1.00 24.53 83 ARG A O 1
ATOM 674 N N . GLN A 1 84 ? 31.657 55.228 -13.236 1.00 29.83 84 GLN A N 1
ATOM 675 C CA . GLN A 1 84 ? 30.685 55.207 -14.327 1.00 29.83 84 GLN A CA 1
ATOM 676 C C . GLN A 1 84 ? 31.331 54.610 -15.576 1.00 29.83 84 GLN A C 1
ATOM 678 O O . GLN A 1 84 ? 32.512 54.865 -15.793 1.00 29.83 84 GLN A O 1
ATOM 683 N N . LEU A 1 85 ? 30.535 53.945 -16.415 1.00 24.62 85 LEU A N 1
ATOM 684 C CA . LEU A 1 85 ? 30.492 54.144 -17.868 1.00 24.62 85 LEU A CA 1
ATOM 685 C C . LEU A 1 85 ? 29.166 53.573 -18.407 1.00 24.62 85 LEU A C 1
ATOM 687 O O . LEU A 1 85 ? 28.586 52.652 -17.839 1.00 24.62 85 LEU A O 1
ATOM 691 N N . LYS A 1 86 ? 28.648 54.260 -19.423 1.00 24.86 86 LYS A N 1
ATOM 692 C CA . LYS A 1 86 ? 27.309 54.175 -20.025 1.00 24.86 86 LYS A CA 1
ATOM 693 C C . LYS A 1 86 ? 27.314 53.217 -21.246 1.00 24.86 86 LYS A C 1
ATOM 69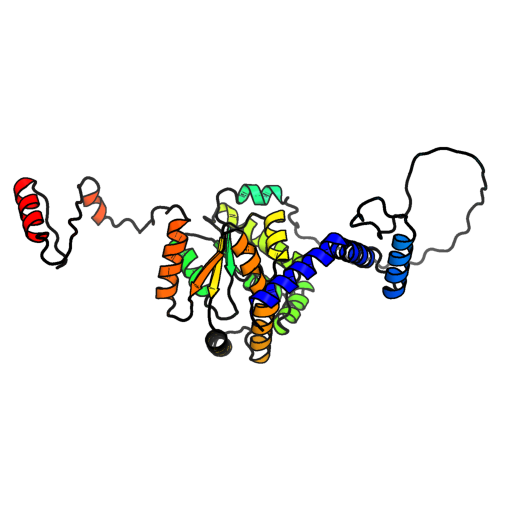5 O O . LYS A 1 86 ? 28.370 52.669 -21.541 1.00 24.86 86 LYS A O 1
ATOM 700 N N . PRO A 1 87 ? 26.153 52.967 -21.884 1.00 31.16 87 PRO A N 1
ATOM 701 C CA . PRO A 1 87 ? 25.763 51.675 -22.443 1.00 31.16 87 PRO A CA 1
ATOM 702 C C . PRO A 1 87 ? 26.049 51.555 -23.940 1.00 31.16 87 PRO A C 1
ATOM 704 O O . PRO A 1 87 ? 26.024 52.566 -24.633 1.00 31.16 87 PRO A O 1
ATOM 707 N N . ASP A 1 88 ? 26.156 50.320 -24.431 1.00 24.88 88 ASP A N 1
ATOM 708 C CA . ASP A 1 88 ? 25.971 50.020 -25.849 1.00 24.88 88 ASP A CA 1
ATOM 709 C C . ASP A 1 88 ? 24.954 48.891 -26.049 1.00 24.88 88 ASP A C 1
ATOM 711 O O . ASP A 1 88 ? 24.908 47.882 -25.346 1.00 24.88 88 ASP A O 1
ATOM 715 N N . SER A 1 89 ? 24.084 49.164 -27.008 1.00 32.56 89 SER A N 1
ATOM 716 C CA . SER A 1 89 ? 22.883 48.465 -27.443 1.00 32.56 89 SER A CA 1
ATOM 717 C C . SER A 1 89 ? 23.165 47.378 -28.479 1.00 32.56 89 SER A C 1
ATOM 719 O O . SER A 1 89 ? 23.851 47.664 -29.455 1.00 32.56 89 SER A O 1
ATOM 721 N N . ILE A 1 90 ? 22.518 46.210 -28.371 1.00 26.56 90 ILE A N 1
ATOM 722 C CA . ILE A 1 90 ? 22.266 45.287 -29.501 1.00 26.56 90 ILE A CA 1
ATOM 723 C C . ILE A 1 90 ? 20.916 44.540 -29.259 1.00 26.56 90 ILE A C 1
ATOM 725 O O . ILE A 1 90 ? 20.396 44.604 -28.146 1.00 26.56 90 ILE A O 1
ATOM 729 N N . PRO A 1 91 ? 20.247 43.934 -30.264 1.00 26.22 91 PRO A N 1
ATOM 730 C CA . PRO A 1 91 ? 18.993 44.430 -30.833 1.00 26.22 91 PRO A CA 1
ATOM 731 C C . PRO A 1 91 ? 17.790 43.473 -30.671 1.00 26.22 91 PRO A C 1
ATOM 733 O O . PRO A 1 91 ? 17.924 42.270 -30.465 1.00 26.22 91 PRO A O 1
ATOM 736 N N . GLN A 1 92 ? 16.582 44.018 -30.836 1.00 29.91 92 GLN A N 1
ATOM 737 C CA . GLN A 1 92 ? 15.325 43.265 -30.878 1.00 29.91 92 GLN A CA 1
ATOM 738 C C . GLN A 1 92 ? 15.249 42.341 -32.108 1.00 29.91 92 GLN A C 1
ATOM 740 O O . GLN A 1 92 ? 15.359 42.804 -33.243 1.00 29.91 92 GLN A O 1
ATOM 745 N N . SER A 1 93 ? 14.948 41.058 -31.890 1.00 29.00 93 SER A N 1
ATOM 746 C CA . SER A 1 93 ? 14.378 40.169 -32.910 1.00 29.00 93 SER A CA 1
ATOM 747 C C . SER A 1 93 ? 13.083 39.524 -32.392 1.00 29.00 93 SER A C 1
ATOM 749 O O . SER A 1 93 ? 12.806 39.512 -31.194 1.00 29.00 93 SER A O 1
ATOM 751 N N . LYS A 1 94 ? 12.224 39.152 -33.340 1.00 28.44 94 LYS A N 1
ATOM 752 C CA . LYS A 1 94 ? 10.758 39.110 -33.261 1.00 28.44 94 LYS A CA 1
ATOM 753 C C . LYS A 1 94 ? 10.188 37.937 -32.449 1.00 28.44 94 LYS A C 1
ATOM 755 O O . LYS A 1 94 ? 10.758 36.858 -32.393 1.00 28.44 94 LYS A O 1
ATOM 760 N N . ARG A 1 95 ? 8.998 38.190 -31.888 1.00 29.30 95 ARG A N 1
ATOM 761 C CA . ARG A 1 95 ? 8.077 37.248 -31.232 1.00 29.30 95 ARG A CA 1
ATOM 762 C C . ARG A 1 95 ? 7.712 36.053 -32.121 1.00 29.30 95 ARG A C 1
ATOM 764 O O . ARG A 1 95 ? 7.285 36.261 -33.251 1.00 29.30 95 ARG A O 1
ATOM 771 N N . GLU A 1 96 ? 7.658 34.872 -31.511 1.00 26.30 96 GLU A N 1
ATOM 772 C CA . GLU A 1 96 ? 6.627 33.866 -31.789 1.00 26.30 96 GLU A CA 1
ATOM 773 C C . GLU A 1 96 ? 5.820 33.640 -30.500 1.00 26.30 96 GLU A C 1
ATOM 775 O O . GLU A 1 96 ? 6.346 33.217 -29.469 1.00 26.30 96 GLU A O 1
ATOM 780 N N . GLU A 1 97 ? 4.540 34.015 -30.529 1.00 28.83 97 GLU A N 1
ATOM 781 C CA . GLU A 1 97 ? 3.596 33.842 -29.423 1.00 28.83 97 GLU A CA 1
ATOM 782 C C . GLU A 1 97 ? 3.120 32.383 -29.367 1.00 28.83 97 GLU A C 1
ATOM 784 O O . GLU A 1 97 ? 2.457 31.898 -30.282 1.00 28.83 97 GLU A O 1
ATOM 789 N N . LYS A 1 98 ? 3.430 31.677 -28.271 1.00 29.05 98 LYS A N 1
ATOM 790 C CA . LYS A 1 98 ? 2.823 30.373 -27.961 1.00 29.05 98 LYS A CA 1
ATOM 791 C C . LYS A 1 98 ? 1.338 30.556 -27.593 1.00 29.05 98 LYS A C 1
ATOM 793 O O . LYS A 1 98 ? 1.017 31.483 -26.843 1.00 29.05 98 LYS A O 1
ATOM 798 N N . PRO A 1 99 ? 0.428 29.684 -28.065 1.00 27.42 99 PRO A N 1
ATOM 799 C CA . PRO A 1 99 ? -1.003 29.817 -27.812 1.00 27.42 99 PRO A CA 1
ATOM 800 C C . PRO A 1 99 ? -1.344 29.605 -26.329 1.00 27.42 99 PRO A C 1
ATOM 802 O O . PRO A 1 99 ? -0.852 28.684 -25.678 1.00 27.42 99 PRO A O 1
ATOM 805 N N . LYS A 1 100 ? -2.221 30.474 -25.810 1.00 31.72 100 LYS A N 1
ATOM 806 C CA . LYS A 1 100 ? -2.810 30.403 -24.465 1.00 31.72 100 LYS A CA 1
ATOM 807 C C . LYS A 1 100 ? -3.648 29.129 -24.323 1.00 31.72 100 LYS A C 1
ATOM 809 O O . LYS A 1 100 ? -4.724 29.032 -24.909 1.00 31.72 100 LYS A O 1
ATOM 814 N N . ILE A 1 101 ? -3.178 28.185 -23.513 1.00 35.47 101 ILE A N 1
ATOM 815 C CA . ILE A 1 101 ? -3.984 27.061 -23.031 1.00 35.47 101 ILE A CA 1
ATOM 816 C C . ILE A 1 101 ? -4.939 27.609 -21.963 1.00 35.47 101 ILE A C 1
ATOM 818 O O . ILE A 1 101 ? -4.519 28.278 -21.022 1.00 35.47 101 ILE A O 1
ATOM 822 N N . GLN A 1 102 ? -6.238 27.377 -22.150 1.00 33.19 102 GLN A N 1
ATOM 823 C CA . GLN A 1 102 ? -7.267 27.675 -21.157 1.00 33.19 102 GLN A CA 1
ATOM 824 C C . GLN A 1 102 ? -7.157 26.655 -20.018 1.00 33.19 102 GLN A C 1
ATOM 826 O O . GLN A 1 102 ? -7.593 25.512 -20.150 1.00 33.19 102 GLN A O 1
ATOM 831 N N . ASP A 1 103 ? -6.552 27.071 -18.909 1.00 34.78 103 ASP A N 1
ATOM 832 C CA . ASP A 1 103 ? -6.456 26.268 -17.695 1.00 34.78 103 ASP A CA 1
ATOM 833 C C . ASP A 1 103 ? -7.843 26.038 -17.073 1.00 34.78 103 ASP A C 1
ATOM 835 O O . ASP A 1 103 ? -8.552 26.971 -16.685 1.00 34.78 103 ASP A O 1
ATOM 839 N N . ARG A 1 104 ? -8.213 24.760 -16.917 1.00 30.77 104 ARG A N 1
ATOM 840 C CA . ARG A 1 104 ? -9.172 24.330 -15.886 1.00 30.77 104 ARG A CA 1
ATOM 841 C C . ARG A 1 104 ? -8.603 24.692 -14.504 1.00 30.77 104 ARG A C 1
ATOM 843 O O . ARG A 1 104 ? -7.388 24.627 -14.322 1.00 30.77 104 ARG A O 1
ATOM 850 N N . PRO A 1 105 ? -9.438 25.016 -13.501 1.00 33.09 105 PRO A N 1
ATOM 851 C CA . PRO A 1 105 ? -8.946 25.466 -12.205 1.00 33.09 105 PRO A CA 1
ATOM 852 C C . PRO A 1 105 ? -8.180 24.339 -11.500 1.00 33.09 105 PRO A C 1
ATOM 854 O O . PRO A 1 105 ? -8.765 23.373 -11.011 1.00 33.09 105 PRO A O 1
ATOM 857 N N . ARG A 1 106 ? -6.854 24.480 -11.436 1.00 40.22 106 ARG A N 1
ATOM 858 C CA . ARG A 1 106 ? -5.965 23.677 -10.595 1.00 40.22 106 ARG A CA 1
ATOM 859 C C . ARG A 1 106 ? -6.237 24.097 -9.152 1.00 40.22 106 ARG A C 1
ATOM 861 O O . ARG A 1 106 ? -5.902 25.213 -8.765 1.00 40.22 106 ARG A O 1
ATOM 868 N N . SER A 1 107 ? -6.921 23.264 -8.369 1.00 41.41 107 SER A N 1
ATOM 869 C CA . SER A 1 107 ? -7.241 23.613 -6.983 1.00 41.41 107 SER A CA 1
ATOM 870 C C . SER A 1 107 ? -5.969 23.608 -6.134 1.00 41.41 107 SER A C 1
ATOM 872 O O . SER A 1 107 ? -5.541 22.567 -5.644 1.00 41.41 107 SER A O 1
ATOM 874 N N . SER A 1 108 ? -5.369 24.781 -5.952 1.00 44.72 108 SER A N 1
ATOM 875 C CA . SER A 1 108 ? -4.312 25.044 -4.978 1.00 44.72 108 SER A CA 1
ATOM 876 C C . SER A 1 108 ? -4.904 25.014 -3.564 1.00 44.72 108 SER A C 1
ATOM 878 O O . SER A 1 108 ? -5.233 26.058 -3.001 1.00 44.72 108 SER A O 1
ATOM 880 N N . LYS A 1 109 ? -5.133 23.823 -3.009 1.00 58.34 109 LYS A N 1
ATOM 881 C CA . LYS A 1 109 ? -5.569 23.670 -1.611 1.00 58.34 109 LYS A CA 1
ATOM 882 C C . LYS A 1 109 ? -4.395 23.237 -0.748 1.00 58.34 109 LYS A C 1
ATOM 884 O O . LYS A 1 109 ? -3.541 22.478 -1.204 1.00 58.34 109 LYS A O 1
ATOM 889 N N . SER A 1 110 ? -4.326 23.788 0.460 1.00 66.62 110 SER A N 1
ATOM 890 C CA . SER A 1 110 ? -3.163 23.645 1.333 1.00 66.62 110 SER A CA 1
ATOM 891 C C . SER A 1 110 ? -3.104 22.240 1.946 1.00 66.62 110 SER A C 1
ATOM 893 O O . SER A 1 110 ? -4.126 21.573 2.110 1.00 66.62 110 SER A O 1
ATOM 895 N N . SER A 1 111 ? -1.904 21.774 2.296 1.00 67.31 111 SER A N 1
ATOM 896 C CA . SER A 1 111 ? -1.701 20.515 3.033 1.00 67.31 111 SER A CA 1
ATOM 897 C C . SER A 1 111 ? -2.457 20.489 4.369 1.00 67.31 111 SER A C 1
ATOM 899 O O . SER A 1 111 ? -2.912 19.431 4.804 1.00 67.31 111 SER A O 1
ATOM 901 N N . GLU A 1 112 ? -2.655 21.654 4.986 1.00 71.94 112 GLU A N 1
ATOM 902 C CA . GLU A 1 112 ? -3.419 21.825 6.223 1.00 71.94 112 GLU A CA 1
ATOM 903 C C . GLU A 1 112 ? -4.906 21.474 6.044 1.00 71.94 112 GLU A C 1
ATOM 905 O O . GLU A 1 112 ? -5.498 20.804 6.893 1.00 71.94 112 GLU A O 1
ATOM 910 N N . ASP A 1 113 ? -5.503 21.840 4.905 1.00 77.88 113 ASP A N 1
ATOM 911 C CA . ASP A 1 113 ? -6.906 21.528 4.599 1.00 77.88 113 ASP A CA 1
ATOM 912 C C . ASP A 1 113 ? -7.131 20.014 4.509 1.00 77.88 113 ASP A C 1
ATOM 914 O O . ASP A 1 113 ? -8.113 19.483 5.031 1.00 77.88 113 ASP A O 1
ATOM 918 N N . ILE A 1 114 ? -6.193 19.300 3.878 1.00 77.25 114 ILE A N 1
ATOM 919 C CA . ILE A 1 114 ? -6.266 17.843 3.727 1.00 77.25 114 ILE A CA 1
ATOM 920 C C . ILE A 1 114 ? -6.154 17.157 5.091 1.00 77.25 114 ILE A C 1
ATOM 922 O O . ILE A 1 114 ? -6.977 16.293 5.401 1.00 77.25 114 ILE A O 1
ATOM 926 N N . LYS A 1 115 ? -5.198 17.571 5.933 1.00 80.38 115 LYS A N 1
ATOM 927 C CA . LYS A 1 115 ? -5.022 17.012 7.285 1.00 80.38 115 LYS A CA 1
ATOM 928 C C . LYS A 1 115 ? -6.283 17.157 8.133 1.00 80.38 115 LYS A C 1
ATOM 930 O O . LYS A 1 115 ? -6.698 16.194 8.777 1.00 80.38 115 LYS A O 1
ATOM 935 N N . ASN A 1 116 ? -6.928 18.321 8.078 1.00 83.62 116 ASN A N 1
ATOM 936 C CA . ASN A 1 116 ? -8.164 18.579 8.817 1.00 83.62 116 ASN A CA 1
ATOM 937 C C . ASN A 1 116 ? -9.325 17.703 8.326 1.00 83.62 116 ASN A C 1
ATOM 939 O O . ASN A 1 116 ? -10.038 17.102 9.125 1.00 83.62 116 ASN A O 1
ATOM 943 N N . ILE A 1 117 ? -9.491 17.564 7.008 1.00 85.88 117 ILE A N 1
ATOM 944 C CA . ILE A 1 117 ? -10.552 16.735 6.415 1.00 85.88 117 ILE A CA 1
ATOM 945 C C . ILE A 1 117 ? -10.359 15.234 6.734 1.00 85.88 117 ILE A C 1
ATOM 947 O O . ILE A 1 117 ? -11.331 14.464 6.792 1.00 85.88 117 ILE A O 1
ATOM 951 N N . LEU A 1 118 ? -9.110 14.808 6.937 1.00 87.69 118 LEU A N 1
ATOM 952 C CA . LEU A 1 118 ? -8.734 13.438 7.287 1.00 87.69 118 LEU A CA 1
ATOM 953 C C . LEU A 1 118 ? -8.756 13.147 8.792 1.00 87.69 118 LEU A C 1
ATOM 955 O O . LEU A 1 118 ? -8.575 11.995 9.185 1.00 87.69 118 LEU A O 1
ATOM 959 N N . GLN A 1 119 ? -8.997 14.148 9.639 1.00 84.88 119 GLN A N 1
ATOM 960 C CA . GLN A 1 119 ? -8.940 13.978 11.086 1.00 84.88 119 GLN A CA 1
ATOM 961 C C . GLN A 1 119 ? -9.879 12.855 11.565 1.00 84.88 119 GLN A C 1
ATOM 963 O O . GLN A 1 119 ? -11.069 12.827 11.251 1.00 84.88 119 GLN A O 1
ATOM 968 N N . GLY A 1 120 ? -9.326 11.912 12.334 1.00 84.44 120 GLY A N 1
ATOM 969 C CA . GLY A 1 120 ? -10.065 10.777 12.899 1.00 84.44 120 GLY A CA 1
ATOM 970 C C . GLY A 1 120 ? -10.394 9.646 11.917 1.00 84.44 120 GLY A C 1
ATOM 971 O O . GLY A 1 120 ? -11.053 8.689 12.321 1.00 84.44 120 GLY A O 1
ATOM 972 N N . LYS A 1 121 ? -9.945 9.725 10.657 1.00 90.00 121 LYS A N 1
ATOM 973 C CA . LYS A 1 121 ? -10.114 8.658 9.660 1.00 90.00 121 LYS A CA 1
ATOM 974 C C . LYS A 1 121 ? -8.831 7.831 9.574 1.00 90.00 121 LYS A C 1
ATOM 976 O O . LYS A 1 121 ? -7.783 8.420 9.321 1.00 90.00 121 LYS A O 1
ATOM 981 N N . PRO A 1 122 ? -8.895 6.497 9.738 1.00 93.12 122 PRO A N 1
ATOM 982 C CA . PRO A 1 122 ? -7.713 5.660 9.653 1.00 93.12 122 PRO A CA 1
ATOM 983 C C . PRO A 1 122 ? -7.124 5.699 8.240 1.00 93.12 122 PRO A C 1
ATOM 985 O O . PRO A 1 122 ? -7.852 5.547 7.253 1.00 93.12 122 PRO A O 1
ATOM 988 N N . ILE A 1 123 ? -5.809 5.873 8.157 1.00 95.31 123 ILE A N 1
ATOM 989 C CA . ILE A 1 123 ? -5.013 5.799 6.935 1.00 95.31 123 ILE A CA 1
ATOM 990 C C . ILE A 1 123 ? -4.179 4.525 6.992 1.00 95.31 123 ILE A C 1
ATOM 992 O O . ILE A 1 123 ? -3.244 4.402 7.785 1.00 95.31 123 ILE A O 1
ATOM 996 N N . ILE A 1 124 ? -4.523 3.568 6.135 1.00 96.94 124 ILE A N 1
ATOM 997 C CA . ILE A 1 124 ? -3.910 2.244 6.119 1.00 96.94 124 ILE A CA 1
ATOM 998 C C . ILE A 1 124 ? -3.194 2.049 4.790 1.00 96.94 124 ILE A C 1
ATOM 1000 O O . ILE A 1 124 ? -3.811 2.067 3.721 1.00 96.94 124 ILE A O 1
ATOM 1004 N N . PHE A 1 125 ? -1.887 1.829 4.853 1.00 98.00 125 PHE A N 1
ATOM 1005 C CA . PHE A 1 125 ? -1.108 1.405 3.698 1.00 98.00 125 PHE A CA 1
ATOM 1006 C C . PHE A 1 125 ? -1.271 -0.099 3.491 1.00 98.00 125 PHE A C 1
ATOM 1008 O O . PHE A 1 125 ? -1.249 -0.876 4.444 1.00 98.00 125 PHE A O 1
ATOM 1015 N N . VAL A 1 126 ? -1.438 -0.516 2.237 1.00 97.50 126 VAL A N 1
ATOM 1016 C CA . VAL A 1 126 ? -1.585 -1.929 1.867 1.00 97.50 126 VAL A CA 1
ATOM 1017 C C . VAL A 1 126 ? -0.401 -2.333 0.989 1.00 97.50 126 VAL A C 1
ATOM 1019 O O . VAL A 1 126 ? -0.351 -2.034 -0.211 1.00 97.50 126 VAL A O 1
ATOM 1022 N N . GLY A 1 127 ? 0.561 -3.002 1.624 1.00 94.69 127 GLY A N 1
ATOM 1023 C CA . GLY A 1 127 ? 1.805 -3.501 1.047 1.00 94.69 127 GLY A CA 1
ATOM 1024 C C . GLY A 1 127 ? 1.746 -4.984 0.672 1.00 94.69 127 GLY A C 1
ATOM 1025 O O . GLY A 1 127 ? 0.867 -5.731 1.093 1.00 94.69 127 GLY A O 1
ATOM 1026 N N . GLY A 1 128 ? 2.687 -5.417 -0.164 1.00 93.94 128 GLY A N 1
ATOM 1027 C CA . GLY A 1 128 ? 2.773 -6.787 -0.678 1.00 93.94 128 GLY A CA 1
ATOM 1028 C C . GLY A 1 128 ? 3.223 -6.803 -2.132 1.00 93.94 128 GLY A C 1
ATOM 1029 O O . GLY A 1 128 ? 2.948 -5.849 -2.872 1.00 93.94 128 GLY A O 1
ATOM 1030 N N . GLY A 1 129 ? 3.861 -7.884 -2.568 1.00 91.69 129 GLY A N 1
ATOM 1031 C CA . GLY A 1 129 ? 4.361 -8.006 -3.937 1.00 91.69 129 GLY A CA 1
ATOM 1032 C C . GLY A 1 129 ? 3.253 -8.123 -4.998 1.00 91.69 129 GLY A C 1
ATOM 1033 O O . GLY A 1 129 ? 2.062 -8.260 -4.680 1.00 91.69 129 GLY A O 1
ATOM 1034 N N . PRO A 1 130 ? 3.574 -7.960 -6.291 1.00 89.44 130 PRO A N 1
ATOM 1035 C CA . PRO A 1 130 ? 2.594 -8.105 -7.365 1.00 89.44 130 PRO A CA 1
ATOM 1036 C C . PRO A 1 130 ? 1.950 -9.506 -7.310 1.00 89.44 130 PRO A C 1
ATOM 1038 O O . PRO A 1 130 ? 2.628 -10.497 -7.125 1.00 89.44 130 PRO A O 1
ATOM 1041 N N . GLY A 1 131 ? 0.620 -9.606 -7.411 1.00 90.44 131 GLY A N 1
ATOM 1042 C CA . GLY A 1 131 ? -0.067 -10.907 -7.303 1.00 90.44 131 GLY A CA 1
ATOM 1043 C C . GLY A 1 131 ? -0.396 -11.371 -5.873 1.00 90.44 131 GLY A C 1
ATOM 1044 O O . GLY A 1 131 ? -1.145 -12.328 -5.707 1.00 90.44 131 GLY A O 1
ATOM 1045 N N . SER A 1 132 ? 0.006 -10.642 -4.826 1.00 94.31 132 SER A N 1
ATOM 1046 C CA . SER A 1 132 ? -0.286 -11.011 -3.424 1.00 94.31 132 SER A CA 1
ATOM 1047 C C . SER A 1 132 ? -1.759 -10.928 -2.978 1.00 94.31 132 SER A C 1
ATOM 1049 O O . SER A 1 132 ? -2.072 -11.118 -1.812 1.00 94.31 132 SER A O 1
ATOM 1051 N N . GLY A 1 133 ? -2.700 -10.601 -3.870 1.00 92.25 133 GLY A N 1
ATOM 1052 C CA . GLY A 1 133 ? -4.127 -10.519 -3.516 1.00 92.25 133 GLY A CA 1
ATOM 1053 C C . GLY A 1 133 ? -4.567 -9.222 -2.817 1.00 92.25 133 GLY A C 1
ATOM 1054 O O . GLY A 1 133 ? -5.714 -9.131 -2.381 1.00 92.25 133 GLY A O 1
ATOM 1055 N N . LYS A 1 134 ? -3.713 -8.182 -2.766 1.00 93.62 134 LYS A N 1
ATOM 1056 C CA . LYS A 1 134 ? -4.028 -6.856 -2.172 1.00 93.62 134 LYS A CA 1
ATOM 1057 C C . LYS A 1 134 ? -5.397 -6.311 -2.559 1.00 93.62 134 LYS A C 1
ATOM 1059 O O . LYS A 1 134 ? -6.169 -5.930 -1.689 1.00 93.62 134 LYS A O 1
ATOM 1064 N N . ARG A 1 135 ? -5.690 -6.252 -3.866 1.00 91.75 135 ARG A N 1
ATOM 1065 C CA . ARG A 1 135 ? -6.954 -5.691 -4.371 1.00 91.75 135 ARG A CA 1
ATOM 1066 C C . ARG A 1 135 ? -8.156 -6.460 -3.826 1.00 91.75 135 ARG A C 1
ATOM 1068 O O . ARG A 1 135 ? -9.037 -5.834 -3.256 1.00 91.75 135 ARG A O 1
ATOM 1075 N N . THR A 1 136 ? -8.143 -7.786 -3.934 1.00 93.94 136 THR A N 1
ATOM 1076 C CA . THR A 1 136 ? -9.234 -8.649 -3.468 1.00 93.94 136 THR A CA 1
ATOM 1077 C C . THR A 1 136 ? -9.539 -8.430 -1.988 1.00 93.94 136 THR A C 1
ATOM 1079 O O . THR A 1 136 ? -10.698 -8.315 -1.601 1.00 93.94 136 THR A O 1
ATOM 1082 N N . GLN A 1 137 ? -8.513 -8.309 -1.144 1.00 96.12 137 GLN A N 1
ATOM 1083 C CA . GLN A 1 137 ? -8.748 -8.025 0.273 1.00 96.12 137 GLN A CA 1
ATOM 1084 C C . GLN A 1 137 ? -9.162 -6.573 0.523 1.00 96.12 137 GLN A C 1
ATOM 1086 O O . GLN A 1 137 ? -9.970 -6.331 1.414 1.00 96.12 137 GLN A O 1
ATOM 1091 N N . CYS A 1 138 ? -8.671 -5.603 -0.260 1.00 95.75 138 CYS A N 1
ATOM 1092 C CA . CYS A 1 138 ? -9.161 -4.223 -0.190 1.00 95.75 138 CYS A CA 1
ATOM 1093 C C . CYS A 1 138 ? -10.662 -4.154 -0.477 1.00 95.75 138 CYS A C 1
ATOM 1095 O O . CYS A 1 138 ? -11.381 -3.527 0.288 1.00 95.75 138 CYS A O 1
ATOM 1097 N N . GLU A 1 139 ? -11.148 -4.845 -1.508 1.00 95.00 139 GLU A N 1
ATOM 1098 C CA . GLU A 1 139 ? -12.578 -4.915 -1.842 1.00 95.00 139 GLU A CA 1
ATOM 1099 C C . GLU A 1 139 ? -13.403 -5.497 -0.683 1.00 95.00 139 GLU A C 1
ATOM 1101 O O . GLU A 1 139 ? -14.432 -4.934 -0.302 1.00 95.00 139 GLU A O 1
ATOM 1106 N N . LYS A 1 140 ? -12.914 -6.569 -0.046 1.00 94.62 140 LYS A N 1
ATOM 1107 C CA . LYS A 1 140 ? -13.553 -7.141 1.149 1.00 94.62 140 LYS A CA 1
ATOM 1108 C C . LYS A 1 140 ? -13.532 -6.175 2.345 1.00 94.62 140 LYS A C 1
ATOM 1110 O O . LYS A 1 140 ? -14.532 -6.056 3.055 1.00 94.62 140 LYS A O 1
ATOM 1115 N N . MET A 1 141 ? -12.429 -5.451 2.561 1.00 94.00 141 MET A N 1
ATOM 1116 C CA . MET A 1 141 ? -12.322 -4.432 3.615 1.00 94.00 141 MET A CA 1
ATOM 1117 C C . MET A 1 141 ? -13.261 -3.243 3.365 1.00 94.00 141 MET A C 1
ATOM 1119 O O . MET A 1 141 ? -13.912 -2.786 4.301 1.00 94.00 141 MET A O 1
ATOM 1123 N N . VAL A 1 142 ? -13.388 -2.777 2.118 1.00 92.88 142 VAL A N 1
ATOM 1124 C CA . VAL A 1 142 ? -14.363 -1.748 1.714 1.00 92.88 142 VAL A CA 1
ATOM 1125 C C . VAL A 1 142 ? -15.778 -2.210 2.058 1.00 92.88 142 VAL A C 1
ATOM 1127 O O . VAL A 1 142 ? -16.499 -1.501 2.756 1.00 92.88 142 VAL A O 1
ATOM 1130 N N . ALA A 1 143 ? -16.152 -3.425 1.642 1.00 91.06 143 ALA A N 1
ATOM 1131 C CA . ALA A 1 143 ? -17.488 -3.970 1.879 1.00 91.06 143 ALA A CA 1
ATOM 1132 C C . ALA A 1 143 ? -17.823 -4.122 3.375 1.00 91.06 143 ALA A C 1
ATOM 1134 O O . ALA A 1 143 ? -18.963 -3.893 3.776 1.00 91.06 143 ALA A O 1
ATOM 1135 N N . LYS A 1 144 ? -16.843 -4.499 4.208 1.00 89.50 144 LYS A N 1
ATOM 1136 C CA . LYS A 1 144 ? -17.053 -4.744 5.644 1.00 89.50 144 LYS A CA 1
ATOM 1137 C C . LYS A 1 144 ? -16.960 -3.489 6.516 1.00 89.50 144 LYS A C 1
ATOM 1139 O O . LYS A 1 144 ? -17.716 -3.378 7.477 1.00 89.50 144 LYS A O 1
ATOM 1144 N N . TYR A 1 145 ? -16.029 -2.580 6.219 1.00 88.50 145 TYR A N 1
ATOM 1145 C CA . TYR A 1 145 ? -15.678 -1.448 7.091 1.00 88.50 145 TYR A CA 1
ATOM 1146 C C . TYR A 1 145 ? -16.060 -0.073 6.514 1.00 88.50 145 TYR A C 1
ATOM 1148 O O . TYR A 1 145 ? -15.931 0.942 7.201 1.00 88.50 145 TYR A O 1
ATOM 1156 N N . GLY A 1 146 ? -16.535 -0.013 5.265 1.00 88.94 146 GLY A N 1
ATOM 1157 C CA . GLY A 1 146 ? -16.906 1.241 4.598 1.00 88.94 146 GLY A CA 1
ATOM 1158 C C . GLY A 1 146 ? -15.713 2.126 4.227 1.00 88.94 146 GLY A C 1
ATOM 1159 O O . GLY A 1 146 ? -15.886 3.318 3.971 1.00 88.94 146 GLY A O 1
ATOM 1160 N N . PHE A 1 147 ? -14.500 1.567 4.230 1.00 93.31 147 PHE A N 1
ATOM 1161 C CA . PHE A 1 147 ? -13.303 2.293 3.821 1.00 93.31 147 PHE A CA 1
ATOM 1162 C C . PHE A 1 147 ? -13.361 2.676 2.344 1.00 93.31 147 PHE A C 1
ATOM 1164 O O . PHE A 1 147 ? -14.014 2.020 1.536 1.00 93.31 147 PHE A O 1
ATOM 1171 N N . THR A 1 148 ? -12.607 3.706 1.979 1.00 95.19 148 THR A N 1
ATOM 1172 C CA . THR A 1 148 ? -12.350 4.065 0.586 1.00 95.19 148 THR A CA 1
ATOM 1173 C C . THR A 1 148 ? -11.046 3.421 0.142 1.00 95.19 148 THR A C 1
ATOM 1175 O O . THR A 1 148 ? -9.983 3.694 0.702 1.00 95.19 148 THR A O 1
ATOM 1178 N N . HIS A 1 149 ? -11.110 2.579 -0.886 1.00 96.31 149 HIS A N 1
ATOM 1179 C CA . HIS A 1 149 ? -9.927 1.996 -1.512 1.00 96.31 149 HIS A CA 1
ATOM 1180 C C . HIS A 1 149 ? -9.392 2.913 -2.611 1.00 96.31 149 HIS A C 1
ATOM 1182 O O . HIS A 1 149 ? -10.088 3.205 -3.579 1.00 96.31 149 HIS A O 1
ATOM 1188 N N . LEU A 1 150 ? -8.140 3.347 -2.461 1.00 96.56 150 LEU A N 1
ATOM 1189 C CA . LEU A 1 150 ? -7.396 4.101 -3.466 1.00 96.56 150 LEU A CA 1
ATOM 1190 C C . LEU A 1 150 ? -6.201 3.263 -3.921 1.00 96.56 150 LEU A C 1
ATOM 1192 O O . LEU A 1 150 ? -5.325 2.933 -3.121 1.00 96.56 150 LEU A O 1
ATOM 1196 N N . SER A 1 151 ? -6.146 2.898 -5.202 1.00 94.75 151 SER A N 1
ATOM 1197 C CA . SER A 1 151 ? -4.990 2.197 -5.766 1.00 94.75 151 SER A CA 1
ATOM 1198 C C . SER A 1 151 ? -4.127 3.147 -6.579 1.00 94.75 151 SER A C 1
ATOM 1200 O O . SER A 1 151 ? -4.580 3.665 -7.595 1.00 94.75 151 SER A O 1
ATOM 1202 N N . ALA A 1 152 ? -2.855 3.296 -6.202 1.00 92.38 152 ALA A N 1
ATOM 1203 C CA . ALA A 1 152 ? -1.908 4.095 -6.981 1.00 92.38 152 ALA A CA 1
ATOM 1204 C C . ALA A 1 152 ? -1.808 3.594 -8.433 1.00 92.38 152 ALA A C 1
ATOM 1206 O O . ALA A 1 152 ? -1.804 4.386 -9.365 1.00 92.38 152 ALA A O 1
ATOM 1207 N N . GLY A 1 153 ? -1.808 2.271 -8.635 1.00 89.69 153 GLY A N 1
ATOM 1208 C CA . GLY A 1 153 ? -1.775 1.679 -9.973 1.00 89.69 153 GLY A CA 1
ATOM 1209 C C . GLY A 1 153 ? -3.028 1.950 -10.811 1.00 89.69 153 GLY A C 1
ATOM 1210 O O . GLY A 1 153 ? -2.918 1.993 -12.030 1.00 89.69 153 GLY A O 1
ATOM 1211 N N . ASP A 1 154 ? -4.199 2.128 -10.192 1.00 91.81 154 ASP A N 1
ATOM 1212 C CA . ASP A 1 154 ? -5.420 2.499 -10.925 1.00 91.81 154 ASP A CA 1
ATOM 1213 C C . ASP A 1 154 ? -5.449 3.986 -11.251 1.00 91.81 154 ASP A C 1
ATOM 1215 O O . ASP A 1 154 ? -5.775 4.336 -12.377 1.00 91.81 154 ASP A O 1
ATOM 1219 N N . LEU A 1 155 ? -5.012 4.838 -10.319 1.00 94.12 155 LEU A N 1
ATOM 1220 C CA . LEU A 1 155 ? -4.868 6.275 -10.567 1.00 94.12 155 LEU A CA 1
ATOM 1221 C C . LEU A 1 155 ? -3.875 6.550 -11.706 1.00 94.12 155 LEU A C 1
ATOM 1223 O O . LEU A 1 155 ? -4.147 7.374 -12.572 1.00 94.12 155 LEU A O 1
ATOM 1227 N N . ILE A 1 156 ? -2.751 5.822 -11.755 1.00 92.06 156 ILE A N 1
ATOM 1228 C CA . ILE A 1 156 ? -1.816 5.888 -12.888 1.00 92.06 156 ILE A CA 1
ATOM 1229 C C . ILE A 1 156 ? -2.518 5.452 -14.180 1.00 92.06 156 ILE A C 1
ATOM 1231 O O . ILE A 1 156 ? -2.432 6.155 -15.182 1.00 92.06 156 ILE A O 1
ATOM 1235 N N . ARG A 1 157 ? -3.221 4.309 -14.165 1.00 89.81 157 ARG A N 1
ATOM 1236 C CA . ARG A 1 157 ? -3.895 3.770 -15.357 1.00 89.81 157 ARG A CA 1
ATOM 1237 C C . ARG A 1 157 ? -5.001 4.680 -15.890 1.00 89.81 157 ARG A C 1
ATOM 1239 O O . ARG A 1 157 ? -5.174 4.755 -17.101 1.00 89.81 157 ARG A O 1
ATOM 1246 N N . GLU A 1 158 ? -5.712 5.392 -15.020 1.00 93.25 158 GLU A N 1
ATOM 1247 C CA . GLU A 1 158 ? -6.689 6.412 -15.417 1.00 93.25 158 GLU A CA 1
ATOM 1248 C C . GLU A 1 158 ? -6.011 7.527 -16.226 1.00 93.25 158 GLU A C 1
ATOM 1250 O O . GLU A 1 158 ? -6.492 7.899 -17.291 1.00 93.25 158 GLU A O 1
ATOM 1255 N N . VAL A 1 159 ? -4.830 7.985 -15.796 1.00 92.81 159 VAL A N 1
ATOM 1256 C CA . VAL A 1 159 ? -4.050 8.993 -16.533 1.00 92.81 159 VAL A CA 1
ATOM 1257 C C . VAL A 1 159 ? -3.529 8.453 -17.871 1.00 92.81 159 VAL A C 1
ATOM 1259 O O . VAL A 1 159 ? -3.498 9.191 -18.853 1.00 92.81 159 VAL A O 1
ATOM 1262 N N . THR A 1 160 ? -3.154 7.170 -17.954 1.00 90.56 160 THR A N 1
ATOM 1263 C CA . THR A 1 160 ? -2.655 6.578 -19.212 1.00 90.56 160 THR A CA 1
ATOM 1264 C C . THR A 1 160 ? -3.722 6.422 -20.295 1.00 90.56 160 THR A C 1
ATOM 1266 O O . THR A 1 160 ? -3.366 6.228 -21.454 1.00 90.56 160 THR A O 1
ATOM 1269 N N . GLN A 1 161 ? -5.014 6.507 -19.950 1.00 90.62 161 GLN A N 1
ATOM 1270 C CA . GLN A 1 161 ? -6.099 6.426 -20.938 1.00 90.62 161 GLN A CA 1
ATOM 1271 C C . GLN A 1 161 ? -6.066 7.596 -21.930 1.00 90.62 161 GLN A C 1
ATOM 1273 O O . GLN A 1 161 ? -6.461 7.427 -23.083 1.00 90.62 161 GLN A O 1
ATOM 1278 N N . ASP A 1 162 ? -5.556 8.760 -21.517 1.00 90.69 162 ASP A N 1
ATOM 1279 C CA . ASP A 1 162 ? -5.413 9.926 -22.385 1.00 90.69 162 ASP A CA 1
ATOM 1280 C C . ASP A 1 162 ? -3.986 10.044 -22.946 1.00 90.69 162 ASP A C 1
ATOM 1282 O O . ASP A 1 162 ? -3.135 10.803 -22.463 1.00 90.69 162 ASP A O 1
ATOM 1286 N N . SER A 1 163 ? -3.741 9.290 -24.019 1.00 88.00 163 SER A N 1
ATOM 1287 C CA . SER A 1 163 ? -2.472 9.296 -24.759 1.00 88.00 163 SER A CA 1
ATOM 1288 C C . SER A 1 163 ? -2.176 10.608 -25.501 1.00 88.00 163 SER A C 1
ATOM 1290 O O . SER A 1 163 ? -1.059 10.783 -25.996 1.00 88.00 163 SER A O 1
ATOM 1292 N N . SER A 1 164 ? -3.125 11.554 -25.553 1.00 91.00 164 S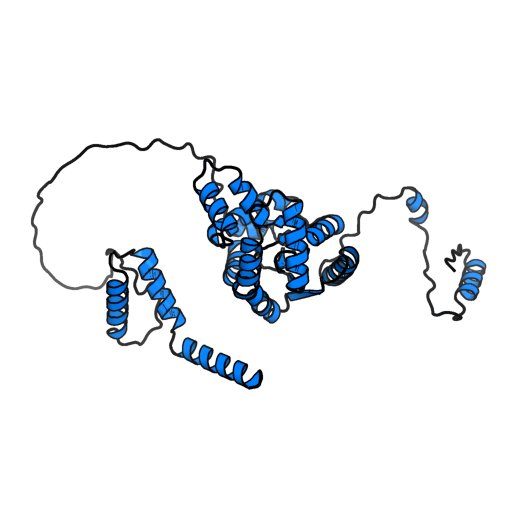ER A N 1
ATOM 1293 C CA . SER A 1 164 ? -2.880 12.886 -26.121 1.00 91.00 164 SER A CA 1
ATOM 1294 C C . SER A 1 164 ? -2.024 13.762 -25.196 1.00 91.00 164 SER A C 1
ATOM 1296 O O . SER A 1 164 ? -1.351 14.690 -25.652 1.00 91.00 164 SER A O 1
ATOM 1298 N N . THR A 1 165 ? -1.983 13.438 -23.899 1.00 93.19 165 THR A N 1
ATOM 1299 C CA . THR A 1 165 ? -1.218 14.189 -22.900 1.00 93.19 165 THR A CA 1
ATOM 1300 C C . THR A 1 165 ? 0.226 13.695 -22.781 1.00 93.19 165 THR A C 1
ATOM 1302 O O . THR A 1 165 ? 0.536 12.514 -22.949 1.00 93.19 165 THR A O 1
ATOM 1305 N N . GLU A 1 166 ? 1.149 14.603 -22.455 1.00 92.00 166 GLU A N 1
ATOM 1306 C CA . GLU A 1 166 ? 2.543 14.246 -22.151 1.00 92.00 166 GLU A CA 1
ATOM 1307 C C . GLU A 1 166 ? 2.633 13.319 -20.929 1.00 92.00 166 GLU A C 1
ATOM 1309 O O . GLU A 1 166 ? 3.312 12.295 -20.981 1.00 92.00 166 GLU A O 1
ATOM 1314 N N . LYS A 1 167 ? 1.867 13.615 -19.867 1.00 90.19 167 LYS A N 1
ATOM 1315 C CA . LYS A 1 167 ? 1.802 12.777 -18.659 1.00 90.19 167 LYS A CA 1
ATOM 1316 C C . LYS A 1 167 ? 1.267 11.373 -18.941 1.00 90.19 167 LYS A C 1
ATOM 1318 O O . LYS A 1 167 ? 1.851 10.409 -18.457 1.00 90.19 167 LYS A O 1
ATOM 1323 N N . GLY A 1 168 ? 0.198 11.248 -19.731 1.00 91.94 168 GLY A N 1
ATOM 1324 C CA . GLY A 1 168 ? -0.375 9.953 -20.106 1.00 91.94 168 GLY A CA 1
ATOM 1325 C C . GLY A 1 168 ? 0.629 9.075 -20.851 1.00 91.94 168 GLY A C 1
ATOM 1326 O O . GLY A 1 168 ? 0.804 7.910 -20.495 1.00 91.94 168 GLY A O 1
ATOM 1327 N N . ARG A 1 169 ? 1.364 9.650 -21.816 1.00 91.75 169 ARG A N 1
ATOM 1328 C CA . ARG A 1 169 ? 2.435 8.944 -22.543 1.00 91.75 169 ARG A CA 1
ATOM 1329 C C . ARG A 1 169 ? 3.587 8.527 -21.628 1.00 91.75 169 ARG A C 1
ATOM 1331 O O . ARG A 1 169 ? 3.965 7.359 -21.643 1.00 91.75 169 ARG A O 1
ATOM 1338 N N . TYR A 1 170 ? 4.082 9.445 -20.797 1.00 91.88 170 TYR A N 1
ATOM 1339 C CA . TYR A 1 170 ? 5.153 9.168 -19.833 1.00 91.88 170 TYR A CA 1
ATOM 1340 C C . TYR A 1 170 ? 4.779 8.044 -18.850 1.00 91.88 170 TYR A C 1
ATOM 1342 O O . TYR A 1 170 ? 5.560 7.115 -18.638 1.00 91.88 170 TYR A O 1
ATOM 1350 N N . PHE A 1 171 ? 3.569 8.080 -18.281 1.00 91.94 171 PHE A N 1
ATOM 1351 C CA . PHE A 1 171 ? 3.117 7.046 -17.345 1.00 91.94 171 PHE A CA 1
ATOM 1352 C C . PHE A 1 171 ? 2.949 5.691 -18.024 1.00 91.94 171 PHE A C 1
ATOM 1354 O O . PHE A 1 171 ? 3.296 4.669 -17.431 1.00 91.94 171 PHE A O 1
ATOM 1361 N N . ASN A 1 172 ? 2.442 5.678 -19.259 1.00 89.19 172 ASN A N 1
ATOM 1362 C CA . ASN A 1 172 ? 2.258 4.447 -20.017 1.00 89.19 172 ASN A CA 1
ATOM 1363 C C . ASN A 1 172 ? 3.608 3.776 -20.309 1.00 89.19 172 ASN A C 1
ATOM 1365 O O . ASN A 1 172 ? 3.782 2.583 -20.054 1.00 89.19 172 ASN A O 1
ATOM 1369 N N . GLU A 1 173 ? 4.596 4.560 -20.749 1.00 87.88 173 GLU A N 1
ATOM 1370 C CA . GLU A 1 173 ? 5.955 4.068 -20.978 1.00 87.88 173 GLU A CA 1
ATOM 1371 C C . GLU A 1 173 ? 6.571 3.504 -19.690 1.00 87.88 173 GLU A C 1
ATOM 1373 O O . GLU A 1 173 ? 7.020 2.354 -19.669 1.00 87.88 173 GLU A O 1
ATOM 1378 N N . ALA A 1 174 ? 6.537 4.267 -18.594 1.00 84.31 174 ALA A N 1
ATOM 1379 C CA . ALA A 1 174 ? 7.099 3.828 -17.322 1.00 84.31 174 ALA A CA 1
ATOM 1380 C C . ALA A 1 174 ? 6.449 2.527 -16.814 1.00 84.31 174 ALA A C 1
ATOM 1382 O O . ALA A 1 174 ? 7.163 1.607 -16.407 1.00 84.31 174 ALA A O 1
ATOM 1383 N N . MET A 1 175 ? 5.119 2.410 -16.905 1.00 82.31 175 MET A N 1
ATOM 1384 C CA . MET A 1 175 ? 4.379 1.202 -16.521 1.00 82.31 175 MET A CA 1
ATOM 1385 C C . MET A 1 175 ? 4.760 -0.008 -17.381 1.00 82.31 175 MET A C 1
ATOM 1387 O O . MET A 1 175 ? 5.017 -1.078 -16.829 1.00 82.31 175 MET A O 1
ATOM 1391 N N . SER A 1 176 ? 4.860 0.163 -18.705 1.00 79.94 176 SER A N 1
ATOM 1392 C CA . SER A 1 176 ? 5.252 -0.916 -19.628 1.00 79.94 176 SER A CA 1
ATOM 1393 C C . SER A 1 176 ? 6.666 -1.450 -19.357 1.00 79.94 176 SER A C 1
ATOM 1395 O O . SER A 1 176 ? 6.932 -2.637 -19.530 1.00 79.94 176 SER A O 1
ATOM 1397 N N . GLN A 1 177 ? 7.562 -0.590 -18.862 1.00 80.12 177 GLN A N 1
ATOM 1398 C CA . GLN A 1 177 ? 8.947 -0.936 -18.532 1.00 80.12 177 GLN A CA 1
ATOM 1399 C C . GLN A 1 177 ? 9.125 -1.414 -17.080 1.00 80.12 177 GLN A C 1
ATOM 1401 O O . GLN A 1 177 ? 10.249 -1.708 -16.670 1.00 80.12 177 GLN A O 1
ATOM 1406 N N . GLY A 1 178 ? 8.052 -1.464 -16.281 1.00 71.56 178 GLY A N 1
ATOM 1407 C CA . GLY A 1 178 ? 8.118 -1.792 -14.853 1.00 71.56 178 GLY A CA 1
ATOM 1408 C C . GLY A 1 178 ? 8.806 -0.723 -13.991 1.00 71.56 178 GLY A C 1
ATOM 1409 O O . GLY A 1 178 ? 9.155 -0.998 -12.844 1.00 71.56 178 GLY A O 1
ATOM 1410 N N . LYS A 1 179 ? 9.003 0.493 -14.518 1.00 77.56 179 LYS A N 1
ATOM 1411 C CA . LYS A 1 179 ? 9.616 1.618 -13.802 1.00 77.56 179 LYS A CA 1
ATOM 1412 C C . LYS A 1 179 ? 8.617 2.268 -12.847 1.00 77.56 179 LYS A C 1
ATOM 1414 O O . LYS A 1 179 ? 7.404 2.252 -13.061 1.00 77.56 179 LYS A O 1
ATOM 1419 N N . LEU A 1 180 ? 9.134 2.875 -11.782 1.00 79.88 180 LEU A N 1
ATOM 1420 C CA . LEU A 1 180 ? 8.315 3.666 -10.870 1.00 79.88 180 LEU A CA 1
ATOM 1421 C C . LEU A 1 180 ? 8.054 5.065 -11.433 1.00 79.88 180 LEU A C 1
ATOM 1423 O O . LEU A 1 180 ? 8.951 5.711 -11.969 1.00 79.88 180 LEU A O 1
ATOM 1427 N N . ILE A 1 181 ? 6.822 5.536 -11.250 1.00 88.06 181 ILE A N 1
ATOM 1428 C CA . ILE A 1 181 ? 6.447 6.937 -11.456 1.00 88.06 181 ILE A CA 1
ATOM 1429 C C . ILE A 1 181 ? 7.052 7.793 -10.336 1.00 88.06 181 ILE A C 1
ATOM 1431 O O . ILE A 1 181 ? 7.242 7.309 -9.213 1.00 88.06 181 ILE A O 1
ATOM 1435 N N . SER A 1 182 ? 7.343 9.061 -10.639 1.00 88.94 182 SER A N 1
ATOM 1436 C CA . SER A 1 182 ? 7.881 10.021 -9.673 1.00 88.94 182 SER A CA 1
ATOM 1437 C C . SER A 1 182 ? 7.002 10.126 -8.414 1.00 88.94 182 SER A C 1
ATOM 1439 O O . SER A 1 182 ? 5.773 10.022 -8.468 1.00 88.94 182 SER A O 1
ATOM 1441 N N . THR A 1 183 ? 7.633 10.334 -7.255 1.00 89.19 183 THR A N 1
ATOM 1442 C CA . THR A 1 183 ? 6.907 10.481 -5.984 1.00 89.19 183 THR A CA 1
ATOM 1443 C C . THR A 1 183 ? 5.949 11.671 -6.013 1.00 89.19 183 THR A C 1
ATOM 1445 O O . THR A 1 183 ? 4.827 11.553 -5.529 1.00 89.19 183 THR A O 1
ATOM 1448 N N . GLU A 1 184 ? 6.359 12.791 -6.614 1.00 90.44 184 GLU A N 1
ATOM 1449 C CA . GLU A 1 184 ? 5.541 14.003 -6.712 1.00 90.44 184 GLU A CA 1
ATOM 1450 C C . GLU A 1 184 ? 4.251 13.761 -7.505 1.00 90.44 184 GLU A C 1
ATOM 1452 O O . GLU A 1 184 ? 3.166 14.112 -7.038 1.00 90.44 184 GLU A O 1
ATOM 1457 N N . ASP A 1 185 ? 4.346 13.093 -8.657 1.00 91.75 185 ASP A N 1
ATOM 1458 C CA . ASP A 1 185 ? 3.179 12.781 -9.480 1.00 91.75 185 ASP A CA 1
ATOM 1459 C C . ASP A 1 185 ? 2.196 11.853 -8.753 1.00 91.75 185 ASP A C 1
ATOM 1461 O O . ASP A 1 185 ? 0.990 12.111 -8.742 1.00 91.75 185 ASP A O 1
ATOM 1465 N N . ILE A 1 186 ? 2.696 10.792 -8.108 1.00 93.00 186 ILE A N 1
ATOM 1466 C CA . ILE A 1 186 ? 1.838 9.843 -7.383 1.00 93.00 186 ILE A CA 1
ATOM 1467 C C . ILE A 1 186 ? 1.199 10.479 -6.154 1.00 93.00 186 ILE A C 1
ATOM 1469 O O . ILE A 1 186 ? 0.016 10.245 -5.897 1.00 93.00 186 ILE A O 1
ATOM 1473 N N . LEU A 1 187 ? 1.938 11.308 -5.416 1.00 93.06 187 LEU A N 1
ATOM 1474 C CA . LEU A 1 187 ? 1.371 12.063 -4.303 1.00 93.06 187 LEU A CA 1
ATOM 1475 C C . LEU A 1 187 ? 0.308 13.053 -4.777 1.00 93.06 187 LEU A C 1
ATOM 1477 O O . LEU A 1 187 ? -0.714 13.181 -4.108 1.00 93.06 187 LEU A O 1
ATOM 1481 N N . GLY A 1 188 ? 0.507 13.710 -5.923 1.00 92.50 188 GLY A N 1
ATOM 1482 C CA . GLY A 1 188 ? -0.504 14.572 -6.537 1.00 92.50 188 GLY A CA 1
ATOM 1483 C C . GLY A 1 188 ? -1.805 13.816 -6.815 1.00 92.50 188 GLY A C 1
ATOM 1484 O O . GLY A 1 188 ? -2.864 14.211 -6.329 1.00 92.50 188 GLY A O 1
ATOM 1485 N N . LEU A 1 189 ? -1.711 12.668 -7.495 1.00 93.94 189 LEU A N 1
ATOM 1486 C CA . LEU A 1 189 ? -2.872 11.819 -7.784 1.00 93.94 189 LEU A CA 1
ATOM 1487 C C . LEU A 1 189 ? -3.582 11.328 -6.515 1.00 93.94 189 LEU A C 1
ATOM 1489 O O . LEU A 1 189 ? -4.812 11.332 -6.443 1.00 93.94 189 LEU A O 1
ATOM 1493 N N . LEU A 1 190 ? -2.818 10.907 -5.503 1.00 95.12 190 LEU A N 1
ATOM 1494 C CA . LEU A 1 190 ? -3.379 10.455 -4.231 1.00 95.12 190 LEU A CA 1
ATOM 1495 C C . LEU A 1 190 ? -4.072 11.595 -3.478 1.00 95.12 190 LEU A C 1
ATOM 1497 O O . LEU A 1 190 ? -5.167 11.380 -2.964 1.00 95.12 190 LEU A O 1
ATOM 1501 N N . LYS A 1 191 ? -3.480 12.797 -3.433 1.00 93.69 191 LYS A N 1
ATOM 1502 C CA . LYS A 1 191 ? -4.081 13.981 -2.794 1.00 93.69 191 LYS A CA 1
ATOM 1503 C C . LYS A 1 191 ? -5.434 14.316 -3.425 1.00 93.69 191 LYS A C 1
ATOM 1505 O O . LYS A 1 191 ? -6.419 14.453 -2.696 1.00 93.69 191 LYS A O 1
ATOM 1510 N N . ASP A 1 192 ? -5.508 14.355 -4.755 1.00 91.88 192 ASP A N 1
ATOM 1511 C CA . ASP A 1 192 ? -6.752 14.631 -5.485 1.00 91.88 192 ASP A CA 1
ATOM 1512 C C . ASP A 1 192 ? -7.823 13.561 -5.207 1.00 91.88 192 ASP A C 1
ATOM 1514 O O . ASP A 1 192 ? -8.982 13.874 -4.903 1.00 91.88 192 ASP A O 1
ATOM 1518 N N . ALA A 1 193 ? -7.431 12.283 -5.245 1.00 94.38 193 ALA A N 1
ATOM 1519 C CA . ALA A 1 193 ? -8.331 11.162 -4.997 1.00 94.38 193 ALA A CA 1
ATOM 1520 C C . ALA A 1 193 ? -8.842 11.123 -3.547 1.00 94.38 193 ALA A C 1
ATOM 1522 O O . ALA A 1 193 ? -10.027 10.860 -3.311 1.00 94.38 193 ALA A O 1
ATOM 1523 N N . ILE A 1 194 ? -7.978 11.419 -2.574 1.00 93.44 194 ILE A N 1
ATOM 1524 C CA . ILE A 1 194 ? -8.353 11.547 -1.165 1.00 93.44 194 ILE A CA 1
ATOM 1525 C C . ILE A 1 194 ? -9.356 12.684 -1.002 1.00 93.44 194 ILE A C 1
ATOM 1527 O O . ILE A 1 194 ? -10.441 12.464 -0.462 1.00 93.44 194 ILE A O 1
ATOM 1531 N N . TYR A 1 195 ? -9.039 13.871 -1.525 1.00 90.25 195 TYR A N 1
ATOM 1532 C CA . TYR A 1 195 ? -9.887 15.052 -1.400 1.00 90.25 195 TYR A CA 1
ATOM 1533 C C . TYR A 1 195 ? -11.300 14.803 -1.951 1.00 90.25 195 TYR A C 1
ATOM 1535 O O . TYR A 1 195 ? -12.297 15.101 -1.289 1.00 90.25 195 TYR A O 1
ATOM 1543 N N . LYS A 1 196 ? -11.398 14.172 -3.128 1.00 92.00 196 LYS A N 1
ATOM 1544 C CA . LYS A 1 196 ? -12.677 13.824 -3.770 1.00 92.00 196 LYS A CA 1
ATOM 1545 C C . LYS A 1 196 ? -13.553 12.900 -2.914 1.00 92.00 196 LYS A C 1
ATOM 1547 O O . LYS A 1 196 ? -14.779 12.975 -2.998 1.00 92.00 196 LYS A O 1
ATOM 1552 N N . ASN A 1 197 ? -12.947 12.036 -2.098 1.00 91.69 197 ASN A N 1
ATOM 1553 C CA . ASN A 1 197 ? -13.657 10.991 -1.354 1.00 91.69 197 ASN A CA 1
ATOM 1554 C C . ASN A 1 197 ? -13.779 11.256 0.151 1.00 91.69 197 ASN A C 1
ATOM 1556 O O . ASN A 1 197 ? -14.542 10.569 0.835 1.00 91.69 197 ASN A O 1
ATOM 1560 N N . ALA A 1 198 ? -13.066 12.242 0.690 1.00 86.69 198 ALA A N 1
ATOM 1561 C CA . ALA A 1 198 ? -12.897 12.343 2.129 1.00 86.69 198 ALA A CA 1
ATOM 1562 C C . ALA A 1 198 ? -14.181 12.625 2.906 1.00 86.69 198 ALA A C 1
ATOM 1564 O O . ALA A 1 198 ? -14.318 12.113 4.009 1.00 86.69 198 ALA A O 1
ATOM 1565 N N . ASN A 1 199 ? -15.164 13.328 2.346 1.00 85.25 199 ASN A N 1
ATOM 1566 C CA . ASN A 1 199 ? -16.432 13.575 3.049 1.00 85.25 199 ASN A CA 1
ATOM 1567 C C . ASN A 1 199 ? -17.291 12.314 3.254 1.00 85.25 199 ASN A C 1
ATOM 1569 O O . ASN A 1 199 ? -18.186 12.326 4.091 1.00 85.25 199 ASN A O 1
ATOM 1573 N N . LYS A 1 200 ? -17.040 11.239 2.495 1.00 85.44 200 LYS A N 1
ATOM 1574 C CA . LYS A 1 200 ? -17.824 9.991 2.546 1.00 85.44 200 LYS A CA 1
ATOM 1575 C C . LYS A 1 200 ? -17.060 8.828 3.181 1.00 85.44 200 LYS A C 1
ATOM 1577 O O . LYS A 1 200 ? -17.679 7.877 3.639 1.00 85.44 200 LYS A O 1
ATOM 1582 N N . ALA A 1 201 ? -15.731 8.895 3.179 1.00 86.44 201 ALA A N 1
ATOM 1583 C CA . ALA A 1 201 ? -14.865 7.818 3.638 1.00 86.44 201 ALA A CA 1
ATOM 1584 C C . ALA A 1 201 ? -14.907 7.660 5.167 1.00 86.44 201 ALA A C 1
ATOM 1586 O O . ALA A 1 201 ? -14.674 8.630 5.893 1.00 86.44 201 ALA A O 1
ATOM 1587 N N . SER A 1 202 ? -15.106 6.431 5.656 1.00 88.94 202 SER A N 1
ATOM 1588 C CA . SER A 1 202 ? -14.880 6.089 7.072 1.00 88.94 202 SER A CA 1
ATOM 1589 C C . SER A 1 202 ? -13.398 5.865 7.401 1.00 88.94 202 SER A C 1
ATOM 1591 O O . SER A 1 202 ? -13.043 5.769 8.570 1.00 88.94 202 SER A O 1
ATOM 1593 N N . GLY A 1 203 ? -12.546 5.785 6.375 1.00 92.75 203 GLY A N 1
ATOM 1594 C CA . GLY A 1 203 ? -11.115 5.492 6.417 1.00 92.75 203 GLY A CA 1
ATOM 1595 C C . GLY A 1 203 ? -10.575 5.286 5.001 1.00 92.75 203 GLY A C 1
ATOM 1596 O O . GLY A 1 203 ? -11.359 5.182 4.054 1.00 92.75 203 GLY A O 1
ATOM 1597 N N . PHE A 1 204 ? -9.256 5.225 4.840 1.00 96.00 204 PHE A N 1
ATOM 1598 C CA . PHE A 1 204 ? -8.599 5.074 3.542 1.00 96.00 204 PHE A CA 1
ATOM 1599 C C . PHE A 1 204 ? -7.660 3.871 3.513 1.00 96.00 204 PHE A C 1
ATOM 1601 O O . PHE A 1 204 ? -6.789 3.724 4.368 1.00 96.00 204 PHE A O 1
ATOM 1608 N N . LEU A 1 205 ? -7.810 3.047 2.475 1.00 97.38 205 LEU A N 1
ATOM 1609 C CA . LEU A 1 205 ? -6.886 1.976 2.115 1.00 97.38 205 LEU A CA 1
ATOM 1610 C C . LEU A 1 205 ? -6.050 2.449 0.925 1.00 97.38 205 LEU A C 1
ATOM 1612 O O . LEU A 1 205 ? -6.559 2.527 -0.197 1.00 97.38 205 LEU A O 1
ATOM 1616 N N . ILE A 1 206 ? -4.777 2.756 1.155 1.00 97.38 206 ILE A N 1
ATOM 1617 C CA . ILE A 1 206 ? -3.846 3.195 0.114 1.00 97.38 206 ILE A CA 1
ATOM 1618 C C . ILE A 1 206 ? -3.081 1.966 -0.394 1.00 97.38 206 ILE A C 1
ATOM 1620 O O . ILE A 1 206 ? -2.185 1.444 0.265 1.00 97.38 206 ILE A O 1
ATOM 1624 N N . ASN A 1 207 ? -3.479 1.456 -1.558 1.00 94.00 207 ASN A N 1
ATOM 1625 C CA . ASN A 1 207 ? -2.999 0.192 -2.118 1.00 94.00 207 ASN A CA 1
ATOM 1626 C C . ASN A 1 207 ? -1.943 0.413 -3.208 1.00 94.00 207 ASN A C 1
ATOM 1628 O O . ASN A 1 207 ? -2.168 1.138 -4.183 1.00 94.00 207 ASN A O 1
ATOM 1632 N N . GLY A 1 208 ? -0.814 -0.290 -3.084 1.00 87.00 208 GLY A N 1
ATOM 1633 C CA . GLY A 1 208 ? 0.290 -0.213 -4.045 1.00 87.00 208 GLY A CA 1
ATOM 1634 C C . GLY A 1 208 ? 1.156 1.036 -3.878 1.00 87.00 208 GLY A C 1
ATOM 1635 O O . GLY A 1 208 ? 1.889 1.382 -4.808 1.00 87.00 208 GLY A O 1
ATOM 1636 N N . PHE A 1 209 ? 1.044 1.680 -2.713 1.00 93.56 209 PHE A N 1
ATOM 1637 C CA . PHE A 1 209 ? 1.836 2.801 -2.225 1.00 93.56 209 PHE A CA 1
ATOM 1638 C C . PHE A 1 209 ? 1.948 2.687 -0.688 1.00 93.56 209 PHE A C 1
ATOM 1640 O O . PHE A 1 209 ? 0.982 2.249 -0.059 1.00 93.56 209 PHE A O 1
ATOM 1647 N N . PRO A 1 210 ? 3.071 3.090 -0.073 1.00 95.25 210 PRO A N 1
ATOM 1648 C CA . PRO A 1 210 ? 4.313 3.509 -0.717 1.00 95.25 210 PRO A CA 1
ATOM 1649 C C . PRO A 1 210 ? 5.051 2.319 -1.350 1.00 95.25 210 PRO A C 1
ATOM 1651 O O . PRO A 1 210 ? 4.839 1.167 -0.975 1.00 95.25 210 PRO A O 1
ATOM 1654 N N . ARG A 1 211 ? 5.903 2.597 -2.343 1.00 91.88 211 ARG A N 1
ATOM 1655 C CA . ARG A 1 211 ? 6.822 1.620 -2.962 1.00 91.88 211 ARG A CA 1
ATOM 1656 C C . ARG A 1 211 ? 8.288 1.849 -2.604 1.00 91.88 211 ARG A C 1
ATOM 1658 O O . ARG A 1 211 ? 9.107 1.004 -2.938 1.00 91.88 211 ARG A O 1
ATOM 1665 N N . ARG A 1 212 ? 8.593 2.959 -1.927 1.00 91.44 212 ARG A N 1
ATOM 1666 C CA . ARG A 1 212 ? 9.881 3.280 -1.294 1.00 91.44 212 ARG A CA 1
ATOM 1667 C C . ARG A 1 212 ? 9.638 3.962 0.049 1.00 91.44 212 ARG A C 1
ATOM 1669 O O . ARG A 1 212 ? 8.567 4.530 0.259 1.00 91.44 212 ARG A O 1
ATOM 1676 N N . VAL A 1 213 ? 10.617 3.941 0.948 1.00 92.06 213 VAL A N 1
ATOM 1677 C CA . VAL A 1 213 ? 10.480 4.539 2.289 1.00 92.06 213 VAL A CA 1
ATOM 1678 C C . VAL A 1 213 ? 10.205 6.044 2.203 1.00 92.06 213 VAL A C 1
ATOM 1680 O O . VAL A 1 213 ? 9.314 6.551 2.885 1.00 92.06 213 VAL A O 1
ATOM 1683 N N . GLU A 1 214 ? 10.892 6.741 1.300 1.00 92.69 214 GLU A N 1
ATOM 1684 C CA . GLU A 1 214 ? 10.793 8.192 1.112 1.00 92.69 214 GLU A CA 1
ATOM 1685 C C . GLU A 1 214 ? 9.381 8.613 0.690 1.00 92.69 214 GLU A C 1
ATOM 1687 O O . GLU A 1 214 ? 8.888 9.653 1.119 1.00 92.69 214 GLU A O 1
ATOM 1692 N N . GLN A 1 215 ? 8.691 7.772 -0.088 1.00 94.31 215 GLN A N 1
ATOM 1693 C CA . GLN A 1 215 ? 7.301 8.013 -0.477 1.00 94.31 215 GLN A CA 1
ATOM 1694 C C . GLN A 1 215 ? 6.366 8.020 0.734 1.00 94.31 215 GLN A C 1
ATOM 1696 O O . GLN A 1 215 ? 5.488 8.876 0.827 1.00 94.31 215 GLN A O 1
ATOM 1701 N N . GLY A 1 216 ? 6.562 7.082 1.667 1.00 95.25 216 GLY A N 1
ATOM 1702 C CA . GLY A 1 216 ? 5.794 7.026 2.910 1.00 95.25 216 GLY A CA 1
ATOM 1703 C C . GLY A 1 216 ? 6.059 8.250 3.782 1.00 95.25 216 GLY A C 1
ATOM 1704 O O . GLY A 1 216 ? 5.116 8.900 4.224 1.00 95.25 216 GLY A O 1
ATOM 1705 N N . ILE A 1 217 ? 7.333 8.622 3.943 1.00 94.62 217 ILE A N 1
ATOM 1706 C CA . ILE A 1 217 ? 7.741 9.818 4.697 1.00 94.62 217 ILE A CA 1
ATOM 1707 C C . ILE A 1 217 ? 7.079 11.075 4.127 1.00 94.62 217 ILE A C 1
ATOM 1709 O O . ILE A 1 217 ? 6.459 11.836 4.870 1.00 94.62 217 ILE A O 1
ATOM 1713 N N . GLN A 1 218 ? 7.169 11.276 2.811 1.00 94.12 218 GLN A N 1
ATOM 1714 C CA . GLN A 1 218 ? 6.619 12.462 2.163 1.00 94.12 218 GLN A CA 1
ATOM 1715 C C . GLN A 1 218 ? 5.084 12.482 2.220 1.00 94.12 218 GLN A C 1
ATOM 1717 O O . GLN A 1 218 ? 4.492 13.533 2.454 1.00 94.12 218 GLN A O 1
ATOM 1722 N N . PHE A 1 219 ? 4.422 11.325 2.098 1.00 95.00 219 PHE A N 1
ATOM 1723 C CA . PHE A 1 219 ? 2.977 11.229 2.318 1.00 95.00 219 PHE A CA 1
ATOM 1724 C C . PHE A 1 219 ? 2.589 11.657 3.740 1.00 95.00 219 PHE A C 1
ATOM 1726 O O . PHE A 1 219 ? 1.646 12.427 3.912 1.00 95.00 219 PHE A O 1
ATOM 1733 N N . GLU A 1 220 ? 3.305 11.189 4.765 1.00 93.75 220 GLU A N 1
ATOM 1734 C CA . GLU A 1 220 ? 2.987 11.530 6.156 1.00 93.75 220 GLU A CA 1
ATOM 1735 C C . GLU A 1 220 ? 3.216 13.010 6.484 1.00 93.75 220 GLU A C 1
ATOM 1737 O O . GLU A 1 220 ? 2.498 13.578 7.313 1.00 93.75 220 GLU A O 1
ATOM 1742 N N . GLN A 1 221 ? 4.179 13.645 5.816 1.00 91.19 221 GLN A N 1
ATOM 1743 C CA . GLN A 1 221 ? 4.437 15.082 5.925 1.00 91.19 221 GLN A CA 1
ATOM 1744 C C . GLN A 1 221 ? 3.335 15.913 5.253 1.00 91.19 221 GLN A C 1
ATOM 1746 O O . GLN A 1 221 ? 2.808 16.857 5.858 1.00 91.19 221 GLN A O 1
ATOM 1751 N N . ASP A 1 222 ? 2.965 15.536 4.031 1.00 88.44 222 ASP A N 1
ATOM 1752 C CA . ASP A 1 222 ? 2.126 16.348 3.151 1.00 88.44 222 ASP A CA 1
ATOM 1753 C C . ASP A 1 222 ? 0.624 16.071 3.262 1.00 88.44 222 ASP A C 1
ATOM 1755 O O . ASP A 1 222 ? -0.181 16.935 2.911 1.00 88.44 222 ASP A O 1
ATOM 1759 N N . VAL A 1 223 ? 0.247 14.853 3.657 1.00 90.19 223 VAL A N 1
ATOM 1760 C CA . VAL A 1 223 ? -1.124 14.339 3.545 1.00 90.19 223 VAL A CA 1
ATOM 1761 C C . VAL A 1 223 ? -1.664 13.961 4.917 1.00 90.19 223 VAL A C 1
ATOM 1763 O O . VAL A 1 223 ? -2.494 14.680 5.465 1.00 90.19 223 VAL A O 1
ATOM 1766 N N . ALA A 1 224 ? -1.210 12.841 5.478 1.00 92.00 224 ALA A N 1
ATOM 1767 C CA . ALA A 1 224 ? -1.635 12.355 6.788 1.00 92.00 224 ALA A CA 1
ATOM 1768 C C . ALA A 1 224 ? -0.713 11.241 7.281 1.00 92.00 224 ALA A C 1
ATOM 1770 O O . ALA A 1 224 ? -0.178 10.471 6.485 1.00 92.00 224 ALA A O 1
ATOM 1771 N N . ARG A 1 225 ? -0.575 11.119 8.606 1.00 93.31 225 ARG A N 1
ATOM 1772 C CA . ARG A 1 225 ? 0.157 10.005 9.218 1.00 93.31 225 ARG A CA 1
ATOM 1773 C C . ARG A 1 225 ? -0.488 8.676 8.839 1.00 93.31 225 ARG A C 1
ATOM 1775 O O . ARG A 1 225 ? -1.706 8.551 8.867 1.00 93.31 225 ARG A O 1
ATOM 1782 N N . CYS A 1 226 ? 0.345 7.691 8.531 1.00 94.56 226 CYS A N 1
ATOM 1783 C CA . CYS A 1 226 ? -0.091 6.312 8.384 1.00 94.56 226 CYS A CA 1
ATOM 1784 C C . CYS A 1 226 ? -0.344 5.725 9.776 1.00 94.56 226 CYS A C 1
ATOM 1786 O O . CYS A 1 226 ? 0.532 5.815 10.648 1.00 94.56 226 CYS A O 1
ATOM 1788 N N . ASP A 1 227 ? -1.518 5.130 9.977 1.00 94.56 227 ASP A N 1
ATOM 1789 C CA . ASP A 1 227 ? -1.851 4.411 11.205 1.00 94.56 227 ASP A CA 1
ATOM 1790 C C . ASP A 1 227 ? -1.241 3.006 11.175 1.00 94.56 227 ASP A C 1
ATOM 1792 O O . ASP A 1 227 ? -0.554 2.614 12.117 1.00 94.56 227 ASP A O 1
ATOM 1796 N N . PHE A 1 228 ? -1.431 2.276 10.066 1.00 94.38 228 PHE A N 1
ATOM 1797 C CA . PHE A 1 228 ? -0.952 0.901 9.906 1.00 94.38 228 PHE A CA 1
ATOM 1798 C C . PHE A 1 228 ? -0.521 0.593 8.474 1.00 94.38 228 PHE A C 1
ATOM 1800 O O . PHE A 1 228 ? -1.146 1.029 7.507 1.00 94.38 228 PHE A O 1
ATOM 1807 N N . LEU A 1 229 ? 0.507 -0.242 8.348 1.00 96.81 229 LEU A N 1
ATOM 1808 C CA . LEU A 1 229 ? 0.876 -0.913 7.109 1.00 96.81 229 LEU A CA 1
ATOM 1809 C C . LEU A 1 229 ? 0.454 -2.378 7.207 1.00 96.81 229 LEU A C 1
ATOM 1811 O O . LEU A 1 229 ? 1.053 -3.138 7.964 1.00 96.81 229 LEU A O 1
ATOM 1815 N N . ILE A 1 230 ? -0.540 -2.782 6.420 1.00 97.38 230 ILE A N 1
ATOM 1816 C CA . ILE A 1 230 ? -0.889 -4.193 6.254 1.00 97.38 230 ILE A CA 1
ATOM 1817 C C . ILE A 1 230 ? -0.054 -4.753 5.107 1.00 97.38 230 ILE A C 1
ATOM 1819 O O . ILE A 1 230 ? -0.185 -4.316 3.964 1.00 97.38 230 ILE A O 1
ATOM 1823 N N . TYR A 1 231 ? 0.806 -5.714 5.412 1.00 97.31 231 TYR A N 1
ATOM 1824 C CA . TYR A 1 231 ? 1.668 -6.392 4.463 1.00 97.31 231 TYR A CA 1
ATOM 1825 C C . TYR A 1 231 ? 1.148 -7.797 4.171 1.00 97.31 231 TYR A C 1
ATOM 1827 O O . TYR A 1 231 ? 0.989 -8.615 5.074 1.00 97.31 231 TYR A O 1
ATOM 1835 N N . PHE A 1 232 ? 0.883 -8.068 2.896 1.00 97.00 232 PHE A N 1
ATOM 1836 C CA . PHE A 1 232 ? 0.493 -9.392 2.424 1.00 97.00 232 PHE A CA 1
ATOM 1837 C C . PHE A 1 232 ? 1.715 -10.158 1.964 1.00 97.00 232 PHE A C 1
ATOM 1839 O O . PHE A 1 232 ? 2.244 -9.890 0.878 1.00 97.00 232 PHE A O 1
ATOM 1846 N N . ASP A 1 233 ? 2.125 -11.091 2.812 1.00 94.94 233 ASP A N 1
ATOM 1847 C CA . ASP A 1 233 ? 3.268 -11.954 2.591 1.00 94.94 233 ASP A CA 1
ATOM 1848 C C . ASP A 1 233 ? 2.855 -13.157 1.746 1.00 94.94 233 ASP A C 1
ATOM 1850 O O . ASP A 1 233 ? 1.816 -13.782 1.976 1.00 94.94 233 ASP A O 1
ATOM 1854 N N . VAL A 1 234 ? 3.624 -13.428 0.703 1.00 93.88 234 VAL A N 1
ATOM 1855 C CA . VAL A 1 234 ? 3.355 -14.472 -0.288 1.00 93.88 234 VAL A CA 1
ATOM 1856 C C . VAL A 1 234 ? 4.668 -14.846 -0.951 1.00 93.88 234 VAL A C 1
ATOM 1858 O O . VAL A 1 234 ? 5.532 -13.987 -1.124 1.00 93.88 234 VAL A O 1
ATOM 1861 N N . SER A 1 235 ? 4.814 -16.112 -1.324 1.00 92.62 235 SER A N 1
ATOM 1862 C CA . SER A 1 235 ? 6.010 -16.568 -2.023 1.00 92.62 235 SER A CA 1
ATOM 1863 C C . SER A 1 235 ? 6.068 -16.059 -3.471 1.00 92.62 235 SER A C 1
ATOM 1865 O O . SER A 1 235 ? 5.037 -15.791 -4.103 1.00 92.62 235 SER A O 1
ATOM 1867 N N . ASP A 1 236 ? 7.278 -15.949 -4.015 1.00 91.44 236 ASP A N 1
ATOM 1868 C CA . ASP A 1 236 ? 7.513 -15.494 -5.390 1.00 91.44 236 ASP A CA 1
ATOM 1869 C C . ASP A 1 236 ? 6.888 -16.443 -6.417 1.00 91.44 236 ASP A C 1
ATOM 1871 O O . ASP A 1 236 ? 6.371 -15.998 -7.447 1.00 91.44 236 ASP A O 1
ATOM 1875 N N . GLU A 1 237 ? 6.857 -17.741 -6.111 1.00 90.62 237 GLU A N 1
ATOM 1876 C CA . GLU A 1 237 ? 6.236 -18.766 -6.949 1.00 90.62 237 GLU A CA 1
ATOM 1877 C C . GLU A 1 237 ? 4.733 -18.506 -7.091 1.00 90.62 237 GLU A C 1
ATOM 1879 O O . GLU A 1 237 ? 4.217 -18.422 -8.208 1.00 90.62 237 GLU A O 1
ATOM 1884 N N . ILE A 1 238 ? 4.037 -18.281 -5.970 1.00 92.75 238 ILE A N 1
ATOM 1885 C CA . ILE A 1 238 ? 2.596 -18.002 -5.976 1.00 92.75 238 ILE A CA 1
ATOM 1886 C C . ILE A 1 238 ? 2.305 -16.637 -6.612 1.00 92.75 238 ILE A C 1
ATOM 1888 O O . ILE A 1 238 ? 1.306 -16.482 -7.323 1.00 92.75 238 ILE A O 1
ATOM 1892 N N . MET A 1 239 ? 3.150 -15.627 -6.378 1.00 92.56 239 MET A N 1
ATOM 1893 C CA . MET A 1 239 ? 3.020 -14.332 -7.053 1.00 92.56 239 MET A CA 1
ATOM 1894 C C . MET A 1 239 ? 3.108 -14.483 -8.568 1.00 92.56 239 MET A C 1
ATOM 1896 O O . MET A 1 239 ? 2.235 -13.977 -9.276 1.00 92.56 239 MET A O 1
ATOM 1900 N N . THR A 1 240 ? 4.115 -15.208 -9.051 1.00 89.94 240 THR A N 1
ATOM 1901 C CA . THR A 1 240 ? 4.337 -15.459 -10.478 1.00 89.94 240 THR A CA 1
ATOM 1902 C C . THR A 1 240 ? 3.155 -16.204 -11.088 1.00 89.94 240 THR A C 1
ATOM 1904 O O . THR A 1 240 ? 2.572 -15.716 -12.056 1.00 89.94 240 THR A O 1
ATOM 1907 N N . GLU A 1 241 ? 2.722 -17.311 -10.474 1.00 90.56 241 GLU A N 1
ATOM 1908 C CA . GLU A 1 241 ? 1.566 -18.097 -10.929 1.00 90.56 241 GLU A CA 1
ATOM 1909 C C . GLU A 1 241 ? 0.307 -17.223 -11.067 1.00 90.56 241 GLU A C 1
ATOM 1911 O O . GLU A 1 241 ? -0.365 -17.213 -12.103 1.00 90.56 241 GLU A O 1
ATOM 1916 N N . ARG A 1 242 ? 0.007 -16.416 -10.039 1.00 91.31 242 ARG A N 1
ATOM 1917 C CA . ARG A 1 242 ? -1.162 -15.523 -10.033 1.00 91.31 242 ARG A CA 1
ATOM 1918 C C . ARG A 1 242 ? -1.065 -14.413 -11.078 1.00 91.31 242 ARG A C 1
ATOM 1920 O O . ARG A 1 242 ? -2.101 -13.957 -11.563 1.00 91.31 242 ARG A O 1
ATOM 1927 N N . LEU A 1 243 ? 0.138 -13.928 -11.382 1.00 86.56 243 LEU A N 1
ATOM 1928 C CA . LEU A 1 243 ? 0.350 -12.880 -12.381 1.00 86.56 243 LEU A CA 1
ATOM 1929 C C . LEU A 1 243 ? 0.208 -13.417 -13.800 1.00 86.56 243 LEU A C 1
ATOM 1931 O O . LEU A 1 243 ? -0.506 -12.793 -14.579 1.00 86.56 243 LEU A O 1
ATOM 1935 N N . VAL A 1 244 ? 0.788 -14.583 -14.096 1.00 84.81 244 VAL A N 1
ATOM 1936 C CA . VAL A 1 244 ? 0.646 -15.254 -15.399 1.00 84.81 244 VAL A CA 1
ATOM 1937 C C . VAL A 1 244 ? -0.829 -15.518 -15.696 1.00 84.81 244 VAL A C 1
ATOM 1939 O O . VAL A 1 244 ? -1.350 -15.049 -16.705 1.00 84.81 244 VAL A O 1
ATOM 1942 N N . LYS A 1 245 ? -1.552 -16.128 -14.746 1.00 87.56 245 LYS A N 1
ATOM 1943 C CA . LYS A 1 245 ? -2.996 -16.383 -14.878 1.00 87.56 245 LYS A CA 1
ATOM 1944 C C . LYS A 1 245 ? -3.823 -15.105 -15.071 1.00 87.56 245 LYS A C 1
ATOM 1946 O O . LYS A 1 245 ? -4.869 -15.111 -15.720 1.00 87.56 245 LYS A O 1
ATOM 1951 N N . ARG A 1 246 ? -3.386 -13.984 -14.489 1.00 84.06 246 ARG A N 1
ATOM 1952 C CA . ARG A 1 246 ? -4.043 -12.686 -14.695 1.00 84.06 246 ARG A CA 1
ATOM 1953 C C . ARG A 1 246 ? -3.713 -12.090 -16.064 1.00 84.06 246 ARG A C 1
ATOM 1955 O O . ARG A 1 246 ? -4.589 -11.470 -16.657 1.00 84.06 246 ARG A O 1
ATOM 1962 N N . GLY A 1 247 ? -2.499 -12.288 -16.571 1.00 81.88 247 GLY A N 1
ATOM 1963 C CA . GLY A 1 247 ? -2.102 -11.880 -17.920 1.00 81.88 247 GLY A CA 1
ATOM 1964 C C . GLY A 1 247 ? -2.954 -12.535 -19.011 1.00 81.88 247 GLY A C 1
ATOM 1965 O O . GLY A 1 247 ? -3.284 -11.883 -19.991 1.00 81.88 247 GLY A O 1
ATOM 1966 N N . GLU A 1 248 ? -3.412 -13.773 -18.797 1.00 82.25 248 GLU A N 1
ATOM 1967 C CA . GLU A 1 248 ? -4.324 -14.478 -19.718 1.00 82.25 248 GLU A CA 1
ATOM 1968 C C . GLU A 1 248 ? -5.721 -13.843 -19.818 1.00 82.25 248 GLU A C 1
ATOM 1970 O O . GLU A 1 248 ? -6.428 -14.041 -20.803 1.00 82.25 248 GLU A O 1
ATOM 1975 N N . THR A 1 249 ? -6.150 -13.116 -18.783 1.00 78.06 249 THR A N 1
ATOM 1976 C CA . THR A 1 249 ? -7.544 -12.668 -18.621 1.00 78.06 249 THR A CA 1
ATOM 1977 C C . THR A 1 249 ? -7.707 -11.155 -18.524 1.00 78.06 249 THR A C 1
ATOM 1979 O O . THR A 1 249 ? -8.838 -10.674 -18.477 1.00 78.06 249 THR A O 1
ATOM 1982 N N . SER A 1 250 ? -6.616 -10.388 -18.459 1.00 72.12 250 SER A N 1
ATOM 1983 C CA . SER A 1 250 ? -6.670 -8.944 -18.222 1.00 72.12 250 SER A CA 1
ATOM 1984 C C . SER A 1 250 ? -5.986 -8.142 -19.322 1.00 72.12 250 SER A C 1
ATOM 1986 O O . SER A 1 250 ? -4.902 -8.501 -19.768 1.00 72.12 250 SER A O 1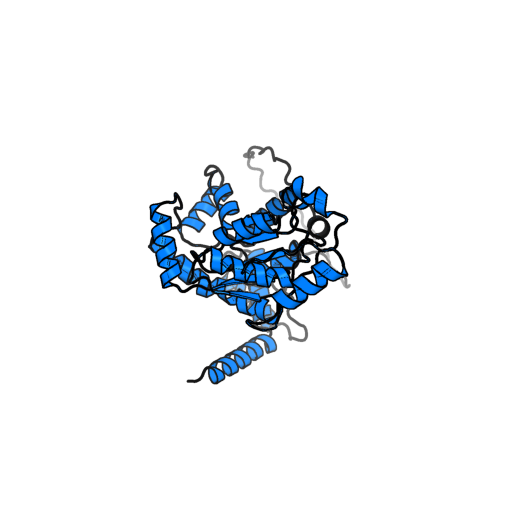
ATOM 1988 N N . ASP A 1 251 ? -6.551 -6.979 -19.655 1.00 71.12 251 ASP A N 1
ATOM 1989 C CA . ASP A 1 251 ? -5.972 -6.002 -20.597 1.00 71.12 251 ASP A CA 1
ATOM 1990 C C . ASP A 1 251 ? -4.770 -5.228 -20.007 1.00 71.12 251 ASP A C 1
ATOM 1992 O O . ASP A 1 251 ? -4.494 -4.077 -20.357 1.00 71.12 251 ASP A O 1
ATOM 1996 N N . ARG A 1 252 ? -4.065 -5.818 -19.035 1.00 75.06 252 ARG A N 1
ATOM 1997 C CA . ARG A 1 252 ? -2.929 -5.181 -18.366 1.00 75.06 252 ARG A CA 1
ATOM 1998 C C . ARG A 1 252 ? -1.652 -5.440 -19.141 1.00 75.06 252 ARG A C 1
ATOM 2000 O O . ARG A 1 252 ? -1.045 -6.500 -19.033 1.00 75.06 252 ARG A O 1
ATOM 2007 N N . ILE A 1 253 ? -1.192 -4.407 -19.837 1.00 72.50 253 ILE A N 1
ATOM 2008 C CA . ILE A 1 253 ? 0.085 -4.419 -20.562 1.00 72.50 253 ILE A CA 1
ATOM 2009 C C . ILE A 1 253 ? 1.293 -4.741 -19.657 1.00 72.50 253 ILE A C 1
ATOM 2011 O O . ILE A 1 253 ? 2.309 -5.238 -20.137 1.00 72.50 253 ILE A O 1
ATOM 2015 N N . ASP A 1 254 ? 1.177 -4.483 -18.346 1.00 70.19 254 ASP A N 1
ATOM 2016 C CA . ASP A 1 254 ? 2.212 -4.690 -17.324 1.00 70.19 254 ASP A CA 1
ATOM 2017 C C . ASP A 1 254 ? 2.250 -6.112 -16.723 1.00 70.19 254 ASP A C 1
ATOM 2019 O O . ASP A 1 254 ? 3.005 -6.348 -15.774 1.00 70.19 254 ASP A O 1
ATOM 2023 N N . ASP A 1 255 ? 1.447 -7.050 -17.240 1.00 77.25 255 ASP A N 1
ATOM 2024 C CA . ASP A 1 255 ? 1.375 -8.449 -16.779 1.00 77.25 255 ASP A CA 1
ATOM 2025 C C . ASP A 1 255 ? 2.021 -9.462 -17.758 1.00 77.25 255 ASP A C 1
ATOM 2027 O O . ASP A 1 255 ? 1.801 -10.663 -17.634 1.00 77.25 255 ASP A O 1
ATOM 2031 N N . ASN A 1 256 ? 2.857 -9.009 -18.703 1.00 77.25 256 ASN A N 1
ATOM 2032 C CA . ASN A 1 256 ? 3.690 -9.907 -19.518 1.00 77.25 256 ASN A CA 1
ATOM 2033 C C . ASN A 1 256 ? 4.868 -10.497 -18.709 1.00 77.25 256 ASN A C 1
ATOM 2035 O O . ASN A 1 256 ? 5.277 -9.924 -17.700 1.00 77.25 256 ASN A O 1
ATOM 2039 N N . GLU A 1 257 ? 5.431 -11.623 -19.156 1.00 78.06 257 GLU A N 1
ATOM 2040 C CA . GLU A 1 257 ? 6.452 -12.382 -18.411 1.00 78.06 257 GLU A CA 1
ATOM 2041 C C . GLU A 1 257 ? 7.681 -11.538 -18.019 1.00 78.06 257 GLU A C 1
ATOM 2043 O O . GLU A 1 257 ? 8.101 -11.545 -16.859 1.00 78.06 257 GLU A O 1
ATOM 2048 N N . GLU A 1 258 ? 8.210 -10.736 -18.946 1.00 80.75 258 GLU A N 1
ATOM 2049 C CA . GLU A 1 258 ? 9.360 -9.863 -18.687 1.00 80.75 258 GLU A CA 1
ATOM 2050 C C . GLU A 1 258 ? 9.024 -8.774 -17.650 1.00 80.75 258 GLU A C 1
ATOM 2052 O O . GLU A 1 258 ? 9.802 -8.505 -16.727 1.00 80.75 258 GLU A O 1
ATOM 2057 N N . ALA A 1 259 ? 7.843 -8.161 -17.763 1.00 77.38 259 ALA A N 1
ATOM 2058 C CA . ALA A 1 259 ? 7.365 -7.155 -16.819 1.00 77.38 259 ALA A CA 1
ATOM 2059 C C . ALA A 1 259 ? 7.104 -7.748 -15.426 1.00 77.38 259 ALA A C 1
ATOM 2061 O O . ALA A 1 259 ? 7.387 -7.093 -14.420 1.00 77.38 259 ALA A O 1
ATOM 2062 N N . VAL A 1 260 ? 6.612 -8.988 -15.343 1.00 83.12 260 VAL A N 1
ATOM 2063 C CA . VAL A 1 260 ? 6.392 -9.698 -14.075 1.00 83.12 260 VAL A CA 1
ATOM 2064 C C . VAL A 1 260 ? 7.705 -9.879 -13.318 1.00 83.12 260 VAL A C 1
ATOM 2066 O O . VAL A 1 260 ? 7.783 -9.483 -12.152 1.00 83.12 260 VAL A O 1
ATOM 2069 N N . GLN A 1 261 ? 8.747 -10.381 -13.986 1.00 85.12 261 GLN A N 1
ATOM 2070 C CA . GLN A 1 261 ? 10.061 -10.572 -13.365 1.00 85.12 261 GLN A CA 1
ATOM 2071 C C . GLN A 1 261 ? 10.653 -9.249 -12.871 1.00 85.12 261 GLN A C 1
ATOM 2073 O O . GLN A 1 261 ? 11.064 -9.139 -11.714 1.00 85.12 261 GLN A O 1
ATOM 2078 N N . LYS A 1 262 ? 10.607 -8.196 -13.701 1.00 85.69 262 LYS A N 1
ATOM 2079 C CA . LYS A 1 262 ? 11.062 -6.853 -13.296 1.00 85.69 262 LYS A CA 1
ATOM 2080 C C . LYS A 1 262 ? 10.316 -6.347 -12.063 1.00 85.69 262 LYS A C 1
ATOM 2082 O O . LYS A 1 262 ? 10.933 -5.816 -11.145 1.00 85.69 262 LYS A O 1
ATOM 2087 N N . ARG A 1 263 ? 8.997 -6.550 -11.999 1.00 84.50 263 ARG A N 1
ATOM 2088 C CA . ARG A 1 263 ? 8.172 -6.104 -10.867 1.00 84.50 263 ARG A CA 1
ATOM 2089 C C . ARG A 1 263 ? 8.472 -6.853 -9.573 1.00 84.50 263 ARG A C 1
ATOM 2091 O O . ARG A 1 263 ? 8.387 -6.227 -8.517 1.00 84.50 263 ARG A O 1
ATOM 2098 N N . LEU A 1 264 ? 8.807 -8.142 -9.639 1.00 88.12 264 LEU A N 1
ATOM 2099 C CA . LEU A 1 264 ? 9.271 -8.899 -8.472 1.00 88.12 264 LEU A CA 1
ATOM 2100 C C . LEU A 1 264 ? 10.611 -8.349 -7.978 1.00 88.12 264 LEU A C 1
ATOM 2102 O O . LEU A 1 264 ? 10.721 -7.963 -6.815 1.00 88.12 264 LEU A O 1
ATOM 2106 N N . VAL A 1 265 ? 11.587 -8.182 -8.876 1.00 89.62 265 VAL A N 1
ATOM 2107 C CA . VAL A 1 265 ? 12.900 -7.608 -8.537 1.00 89.62 265 VAL A CA 1
ATOM 2108 C C . VAL A 1 265 ? 12.758 -6.225 -7.892 1.00 89.62 265 VAL A C 1
ATOM 2110 O O . VAL A 1 265 ? 13.280 -5.999 -6.799 1.00 89.62 265 VAL A O 1
ATOM 2113 N N . THR A 1 266 ? 11.998 -5.314 -8.510 1.00 86.75 266 THR A N 1
ATOM 2114 C CA . THR A 1 266 ? 11.738 -3.977 -7.954 1.00 86.75 266 THR A CA 1
ATOM 2115 C C . THR A 1 266 ? 11.042 -4.050 -6.595 1.00 86.75 266 THR A C 1
ATOM 2117 O O . THR A 1 266 ? 11.367 -3.272 -5.700 1.00 86.75 266 THR A O 1
ATOM 2120 N N . PHE A 1 267 ? 10.105 -4.981 -6.401 1.00 89.50 267 PHE A N 1
ATOM 2121 C CA . PHE A 1 267 ? 9.429 -5.147 -5.118 1.00 89.50 267 PHE A CA 1
ATOM 2122 C C . PHE A 1 267 ? 10.415 -5.511 -3.995 1.00 89.50 267 PHE A C 1
ATOM 2124 O O . PHE A 1 267 ? 10.420 -4.834 -2.965 1.00 89.50 267 PHE A O 1
ATOM 2131 N N . HIS A 1 268 ? 11.281 -6.508 -4.194 1.00 88.44 268 HIS A N 1
ATOM 2132 C CA . HIS A 1 268 ? 12.253 -6.907 -3.169 1.00 88.44 268 HIS A CA 1
ATOM 2133 C C . HIS A 1 268 ? 13.307 -5.830 -2.903 1.00 88.44 268 HIS A C 1
ATOM 2135 O O . HIS A 1 268 ? 13.668 -5.590 -1.751 1.00 88.44 268 HIS A O 1
ATOM 2141 N N . GLN A 1 269 ? 13.788 -5.161 -3.954 1.00 88.62 269 GLN A N 1
ATOM 2142 C CA . GLN A 1 269 ? 14.850 -4.160 -3.829 1.00 88.62 269 GLN A CA 1
ATOM 2143 C C . GLN A 1 269 ? 14.352 -2.842 -3.234 1.00 88.62 269 GLN A C 1
ATOM 2145 O O . GLN A 1 269 ? 15.022 -2.257 -2.385 1.00 88.62 269 GLN A O 1
ATOM 2150 N N . GLU A 1 270 ? 13.187 -2.365 -3.670 1.00 85.25 270 GLU A N 1
ATOM 2151 C CA . GLU A 1 270 ? 12.740 -1.003 -3.369 1.00 85.25 270 GLU A CA 1
ATOM 2152 C C . GLU A 1 270 ? 11.569 -0.952 -2.386 1.00 85.25 270 GLU A C 1
ATOM 2154 O O . GLU A 1 270 ? 11.513 -0.062 -1.535 1.00 85.25 270 GLU A O 1
ATOM 2159 N N . THR A 1 271 ? 10.636 -1.908 -2.468 1.00 87.31 271 THR A N 1
ATOM 2160 C CA . THR A 1 271 ? 9.397 -1.881 -1.673 1.00 87.31 271 THR A CA 1
ATOM 2161 C C . THR A 1 271 ? 9.523 -2.615 -0.344 1.00 87.31 271 THR A C 1
ATOM 2163 O O . THR A 1 271 ? 9.054 -2.114 0.675 1.00 87.31 271 THR A O 1
ATOM 2166 N N . GLN A 1 272 ? 10.183 -3.771 -0.308 1.00 90.00 272 GLN A N 1
ATOM 2167 C CA . GLN A 1 272 ? 10.353 -4.559 0.915 1.00 90.00 272 GLN A CA 1
ATOM 2168 C C . GLN A 1 272 ? 11.057 -3.807 2.073 1.00 90.00 272 GLN A C 1
ATOM 2170 O O . GLN A 1 272 ? 10.661 -4.014 3.224 1.00 90.00 272 GLN A O 1
ATOM 2175 N N . PRO A 1 273 ? 12.010 -2.872 1.847 1.00 93.81 273 PRO A N 1
ATOM 2176 C CA . PRO A 1 273 ? 12.580 -2.045 2.919 1.00 93.81 273 PRO A CA 1
ATOM 2177 C C . PRO A 1 273 ? 11.554 -1.237 3.735 1.00 93.81 273 PRO A C 1
ATOM 2179 O O . PRO A 1 273 ? 11.794 -0.941 4.910 1.00 93.81 273 PRO A O 1
ATOM 2182 N N . ILE A 1 274 ? 10.382 -0.932 3.163 1.00 93.81 274 ILE A N 1
ATOM 2183 C CA . ILE A 1 274 ? 9.279 -0.242 3.855 1.00 93.81 274 ILE A CA 1
ATOM 2184 C C . ILE A 1 274 ? 8.822 -1.021 5.096 1.00 93.81 274 ILE A C 1
ATOM 2186 O O . ILE A 1 274 ? 8.458 -0.412 6.106 1.00 93.81 274 ILE A O 1
ATOM 2190 N N . LEU A 1 275 ? 8.894 -2.357 5.062 1.00 93.38 275 LEU A N 1
ATOM 2191 C CA . LEU A 1 275 ? 8.522 -3.210 6.192 1.00 93.38 275 LEU A CA 1
ATOM 2192 C C . LEU A 1 275 ? 9.402 -2.929 7.411 1.00 93.38 275 LEU A C 1
ATOM 2194 O O . LEU A 1 275 ? 8.896 -2.806 8.523 1.00 93.38 275 LEU A O 1
ATOM 2198 N N . GLY A 1 276 ? 10.709 -2.749 7.202 1.00 92.81 276 GLY A N 1
ATOM 2199 C CA . GLY A 1 276 ? 11.635 -2.392 8.275 1.00 92.81 276 GLY A CA 1
ATOM 2200 C C . GLY A 1 276 ? 11.341 -1.010 8.863 1.00 92.81 276 GLY A C 1
ATOM 2201 O O . GLY A 1 276 ? 11.402 -0.834 10.080 1.00 92.81 276 GLY A O 1
ATOM 2202 N N . TYR A 1 277 ? 10.983 -0.040 8.017 1.00 95.69 277 TYR A N 1
ATOM 2203 C CA . TYR A 1 277 ? 10.663 1.323 8.446 1.00 95.69 277 TYR A CA 1
ATOM 2204 C C . TYR A 1 277 ? 9.396 1.385 9.315 1.00 95.69 277 TYR A C 1
ATOM 2206 O O . TYR A 1 277 ? 9.436 1.931 10.419 1.00 95.69 277 TYR A O 1
ATOM 2214 N N . TYR A 1 278 ? 8.291 0.784 8.862 1.00 95.31 278 TYR A N 1
ATOM 2215 C CA . TYR A 1 278 ? 7.028 0.767 9.614 1.00 95.31 278 TYR A CA 1
ATOM 2216 C C . TYR A 1 278 ? 7.018 -0.251 10.761 1.00 95.31 278 TYR A C 1
ATOM 2218 O O . TYR A 1 278 ? 6.367 -0.023 11.782 1.00 95.31 278 TYR A O 1
ATOM 2226 N N . GLY A 1 279 ? 7.780 -1.342 10.642 1.00 95.25 279 GLY A N 1
ATOM 2227 C CA . GLY A 1 279 ? 7.952 -2.340 11.697 1.00 95.25 279 GLY A CA 1
ATOM 2228 C C . GLY A 1 279 ? 8.614 -1.762 12.946 1.00 95.25 279 GLY A C 1
ATOM 2229 O O . GLY A 1 279 ? 8.111 -1.960 14.048 1.00 95.25 279 GLY A O 1
ATOM 2230 N N . LYS A 1 280 ? 9.669 -0.947 12.787 1.00 95.81 280 LYS A N 1
ATOM 2231 C CA . LYS A 1 280 ? 10.322 -0.238 13.909 1.00 95.81 280 LYS A CA 1
ATOM 2232 C C . LYS A 1 280 ? 9.394 0.737 14.644 1.00 95.81 280 LYS A C 1
ATOM 2234 O O . LYS A 1 280 ? 9.661 1.073 15.791 1.00 95.81 280 LYS A O 1
ATOM 2239 N N . GLN A 1 281 ? 8.317 1.181 13.998 1.00 93.56 281 GLN A N 1
ATOM 2240 C CA . GLN A 1 281 ? 7.310 2.069 14.587 1.00 93.56 281 GLN A CA 1
ATOM 2241 C C . GLN A 1 281 ? 6.140 1.309 15.231 1.00 93.56 281 GLN A C 1
ATOM 2243 O O . GLN A 1 281 ? 5.225 1.943 15.749 1.00 93.56 281 GLN A O 1
ATOM 2248 N N . GLY A 1 282 ? 6.126 -0.029 15.164 1.00 93.62 282 GLY A N 1
ATOM 2249 C CA . GLY A 1 282 ? 5.011 -0.846 15.651 1.00 93.62 282 GLY A CA 1
ATOM 2250 C C . GLY A 1 282 ? 3.738 -0.738 14.802 1.00 93.62 282 GLY A C 1
ATOM 2251 O O . GLY A 1 282 ? 2.659 -1.056 15.290 1.00 93.62 282 GLY A O 1
ATOM 2252 N N . LYS A 1 283 ? 3.848 -0.280 13.547 1.00 94.81 283 LYS A N 1
ATOM 2253 C CA . LYS A 1 283 ? 2.706 -0.062 12.636 1.00 94.81 283 LYS A CA 1
ATOM 2254 C C . LYS A 1 283 ? 2.506 -1.185 11.612 1.00 94.81 283 LYS A C 1
ATOM 2256 O O . LYS A 1 283 ? 1.546 -1.147 10.847 1.00 94.81 283 LYS A O 1
ATOM 2261 N N . LEU A 1 284 ? 3.429 -2.144 11.536 1.00 96.31 284 LEU A N 1
ATOM 2262 C CA . LEU A 1 284 ? 3.391 -3.234 10.561 1.00 96.31 284 LEU A CA 1
ATOM 2263 C C . LEU A 1 284 ? 2.498 -4.384 11.046 1.00 96.31 284 LEU A C 1
ATOM 2265 O O . LEU A 1 284 ? 2.713 -4.921 12.129 1.00 96.31 284 LEU A O 1
ATOM 2269 N N . ILE A 1 285 ? 1.562 -4.800 10.197 1.00 96.06 285 ILE A N 1
ATOM 2270 C CA . ILE A 1 285 ? 0.734 -5.998 10.354 1.00 96.06 285 ILE A CA 1
ATOM 2271 C C . ILE A 1 285 ? 1.045 -6.921 9.179 1.00 96.06 285 ILE A C 1
ATOM 2273 O O . ILE A 1 285 ? 0.773 -6.563 8.037 1.00 96.06 285 ILE A O 1
ATOM 2277 N N . THR A 1 286 ? 1.594 -8.102 9.442 1.00 96.44 286 THR A N 1
ATOM 2278 C CA . THR A 1 286 ? 1.913 -9.084 8.396 1.00 96.44 286 THR A CA 1
ATOM 2279 C C . THR A 1 286 ? 0.847 -10.170 8.348 1.00 96.44 286 THR A C 1
ATOM 2281 O O . THR A 1 286 ? 0.540 -10.768 9.375 1.00 96.44 286 THR A O 1
ATOM 2284 N N . ILE A 1 287 ? 0.311 -10.437 7.156 1.00 96.56 287 ILE A N 1
ATOM 2285 C CA . ILE A 1 287 ? -0.693 -11.473 6.899 1.00 96.56 287 ILE A CA 1
ATOM 2286 C C . ILE A 1 287 ? -0.138 -12.463 5.876 1.00 96.56 287 ILE A C 1
ATOM 2288 O O . ILE A 1 287 ? 0.267 -12.056 4.786 1.00 96.56 287 ILE A O 1
ATOM 2292 N N . ASP A 1 288 ? -0.175 -13.755 6.204 1.00 93.62 288 ASP A N 1
ATOM 2293 C CA . ASP A 1 288 ? 0.134 -14.828 5.258 1.00 93.62 288 ASP A CA 1
ATOM 2294 C C . ASP A 1 288 ? -0.988 -14.974 4.215 1.00 93.62 288 ASP A C 1
ATOM 2296 O O . ASP A 1 288 ? -2.156 -15.228 4.540 1.00 93.62 288 ASP A O 1
ATOM 2300 N N . THR A 1 289 ? -0.618 -14.816 2.943 1.00 94.50 289 THR A N 1
ATOM 2301 C CA . THR A 1 289 ? -1.524 -14.856 1.789 1.00 94.50 289 THR A CA 1
ATOM 2302 C C . THR A 1 289 ? -1.245 -16.001 0.811 1.00 94.50 289 THR A C 1
ATOM 2304 O O . THR A 1 289 ? -1.734 -15.985 -0.328 1.00 94.50 289 THR A O 1
ATOM 2307 N N . ASN A 1 290 ? -0.545 -17.046 1.267 1.00 92.56 290 ASN A N 1
ATOM 2308 C CA . ASN A 1 290 ? -0.310 -18.290 0.519 1.00 92.56 290 ASN A CA 1
ATOM 2309 C C . ASN A 1 290 ? -1.537 -19.240 0.485 1.00 92.56 290 ASN A C 1
ATOM 2311 O O . ASN A 1 290 ? -1.440 -20.377 0.031 1.00 92.56 290 ASN A O 1
ATOM 2315 N N . ARG A 1 291 ? -2.715 -18.780 0.931 1.00 91.81 291 ARG A N 1
ATOM 2316 C CA . ARG A 1 291 ? -3.953 -19.571 1.089 1.00 91.81 291 ARG A CA 1
ATOM 2317 C C . ARG A 1 291 ? -5.174 -18.925 0.420 1.00 91.81 291 ARG A C 1
ATOM 2319 O O . ARG A 1 291 ? -5.036 -18.006 -0.391 1.00 91.81 291 ARG A O 1
ATOM 2326 N N . LYS A 1 292 ? -6.382 -19.427 0.704 1.00 91.88 292 LYS A N 1
ATOM 2327 C CA . LYS A 1 292 ? -7.618 -18.975 0.040 1.00 91.88 292 LYS A CA 1
ATOM 2328 C C . LYS A 1 292 ? -8.028 -17.553 0.467 1.00 91.88 292 LYS A C 1
ATOM 2330 O O . LYS A 1 292 ? -7.831 -17.186 1.623 1.00 91.88 292 LYS A O 1
ATOM 2335 N N . PRO A 1 293 ? -8.663 -16.757 -0.421 1.00 91.19 293 PRO A N 1
ATOM 2336 C CA . PRO A 1 293 ? -9.024 -15.367 -0.126 1.00 91.19 293 PRO A CA 1
ATOM 2337 C C . PRO A 1 293 ? -9.911 -15.155 1.105 1.00 91.19 293 PRO A C 1
ATOM 2339 O O . PRO A 1 293 ? -9.788 -14.114 1.747 1.00 91.19 293 PRO A O 1
ATOM 2342 N N . ASP A 1 294 ? -10.810 -16.089 1.419 1.00 91.56 294 ASP A N 1
ATOM 2343 C CA . ASP A 1 294 ? -11.713 -15.959 2.570 1.00 91.56 294 ASP A CA 1
ATOM 2344 C C . ASP A 1 294 ? -10.976 -16.170 3.895 1.00 91.56 294 ASP A C 1
ATOM 2346 O O . ASP A 1 294 ? -11.103 -15.338 4.787 1.00 91.56 294 ASP A O 1
ATOM 2350 N N . GLU A 1 295 ? -10.114 -17.186 3.974 1.00 93.12 295 GLU A N 1
ATOM 2351 C CA . GLU A 1 295 ? -9.248 -17.444 5.135 1.00 93.12 295 GLU A CA 1
ATOM 2352 C C . GLU A 1 295 ? -8.299 -16.265 5.397 1.00 93.12 295 GLU A C 1
ATOM 2354 O O . GLU A 1 295 ? -8.134 -15.825 6.529 1.00 93.12 295 GLU A O 1
ATOM 2359 N N . ILE A 1 296 ? -7.724 -15.686 4.335 1.00 94.44 296 ILE A N 1
ATOM 2360 C CA . ILE A 1 296 ? -6.903 -14.468 4.442 1.00 94.44 296 ILE A CA 1
ATOM 2361 C C . ILE A 1 296 ? -7.718 -13.316 5.043 1.00 94.44 296 ILE A C 1
ATOM 2363 O O . ILE A 1 296 ? -7.211 -12.540 5.854 1.00 94.44 296 ILE A O 1
ATOM 2367 N N . PHE A 1 297 ? -8.981 -13.178 4.635 1.00 95.88 297 PHE A N 1
ATOM 2368 C CA . PHE A 1 297 ? -9.820 -12.082 5.101 1.00 95.88 297 PHE A CA 1
ATOM 2369 C C . PHE A 1 297 ? -10.241 -12.229 6.564 1.00 95.88 297 PHE A C 1
ATOM 2371 O O . PHE A 1 297 ? -10.503 -11.218 7.223 1.00 95.88 297 PHE A O 1
ATOM 2378 N N . GLU A 1 298 ? -10.314 -13.454 7.081 1.00 94.12 298 GLU A N 1
ATOM 2379 C CA . GLU A 1 298 ? -10.543 -13.705 8.504 1.00 94.12 298 GLU A CA 1
ATOM 2380 C C . GLU A 1 298 ? -9.406 -13.124 9.351 1.00 94.12 298 GLU A C 1
ATOM 2382 O O . GLU A 1 298 ? -9.684 -12.369 10.285 1.00 94.12 298 GLU A O 1
ATOM 2387 N N . ASP A 1 299 ? -8.147 -13.341 8.964 1.00 93.88 299 ASP A N 1
ATOM 2388 C CA . ASP A 1 299 ? -6.994 -12.754 9.659 1.00 93.88 299 ASP A CA 1
ATOM 2389 C C . ASP A 1 299 ? -6.953 -11.232 9.521 1.00 93.88 299 ASP A C 1
ATOM 2391 O O . ASP A 1 299 ? -6.786 -10.524 10.514 1.00 93.88 299 ASP A O 1
ATOM 2395 N N . VAL A 1 300 ? -7.172 -10.704 8.308 1.00 94.94 300 VAL A N 1
ATOM 2396 C CA . VAL A 1 300 ? -7.277 -9.248 8.090 1.00 94.94 300 VAL A CA 1
ATOM 2397 C C . VAL A 1 300 ? -8.353 -8.660 9.002 1.00 94.94 300 VAL A C 1
ATOM 2399 O O . VAL A 1 300 ? -8.154 -7.623 9.633 1.00 94.94 300 VAL A O 1
ATOM 2402 N N . SER A 1 301 ? -9.496 -9.339 9.097 1.00 93.56 301 SER A N 1
ATOM 2403 C CA . SER A 1 301 ? -10.604 -8.914 9.942 1.00 93.56 301 SER A CA 1
ATOM 2404 C C . SER A 1 301 ? -10.274 -8.964 11.427 1.00 93.56 301 SER A C 1
ATOM 2406 O O . SER A 1 301 ? -10.719 -8.090 12.174 1.00 93.56 301 SER A O 1
ATOM 2408 N N . TYR A 1 302 ? -9.542 -9.992 11.853 1.00 92.81 302 TYR A N 1
ATOM 2409 C CA . TYR A 1 302 ? -9.093 -10.163 13.226 1.00 92.81 302 TYR A CA 1
ATOM 2410 C C . TYR A 1 302 ? -8.129 -9.044 13.627 1.00 92.81 302 TYR A C 1
ATOM 2412 O O . TYR A 1 302 ? -8.360 -8.382 14.638 1.00 92.81 302 TYR A O 1
ATOM 2420 N N . GLU A 1 303 ? -7.117 -8.761 12.803 1.00 92.38 303 GLU A N 1
ATOM 2421 C CA . GLU A 1 303 ? -6.148 -7.692 13.066 1.00 92.38 303 GLU A CA 1
ATOM 2422 C C . GLU A 1 303 ? -6.800 -6.306 13.044 1.00 92.38 303 GLU A C 1
ATOM 2424 O O . GLU A 1 303 ? -6.638 -5.527 13.986 1.00 92.38 303 GLU A O 1
ATOM 2429 N N . LEU A 1 304 ? -7.637 -6.015 12.040 1.00 89.81 304 LEU A N 1
ATOM 2430 C CA . LEU A 1 304 ? -8.385 -4.755 12.000 1.00 89.81 304 LEU A CA 1
ATOM 2431 C C . LEU A 1 304 ? -9.365 -4.618 13.165 1.00 89.81 304 LEU A C 1
ATOM 2433 O O . LEU A 1 304 ? -9.583 -3.508 13.642 1.00 89.81 304 LEU A O 1
ATOM 2437 N N . GLY A 1 305 ? -9.936 -5.719 13.657 1.00 87.44 305 GLY A N 1
ATOM 2438 C CA . GLY A 1 305 ? -10.848 -5.714 14.800 1.00 87.44 305 GLY A CA 1
ATOM 2439 C C . GLY A 1 305 ? -10.203 -5.262 16.114 1.00 87.44 305 GLY A C 1
ATOM 2440 O O . GLY A 1 305 ? -10.912 -4.762 16.986 1.00 87.44 305 GLY A O 1
ATOM 2441 N N . LYS A 1 306 ? -8.875 -5.385 16.251 1.00 83.31 306 LYS A N 1
ATOM 2442 C CA . LYS A 1 306 ? -8.119 -4.891 17.418 1.00 83.31 306 LYS A CA 1
ATOM 2443 C C . LYS A 1 306 ? -7.941 -3.370 17.406 1.00 83.31 306 LYS A C 1
ATOM 2445 O O . LYS A 1 306 ? -7.670 -2.772 18.442 1.00 83.31 306 LYS A O 1
ATOM 2450 N N . ILE A 1 307 ? -8.057 -2.765 16.227 1.00 78.44 307 ILE A N 1
ATOM 2451 C CA . ILE A 1 307 ? -7.610 -1.400 15.942 1.00 78.44 307 ILE A CA 1
ATOM 2452 C C . ILE A 1 307 ? -8.799 -0.490 15.645 1.00 78.44 307 ILE A C 1
ATOM 2454 O O . ILE A 1 307 ? -8.950 0.592 16.213 1.00 78.44 307 ILE A O 1
ATOM 2458 N N . VAL A 1 308 ? -9.652 -0.928 14.725 1.00 77.38 308 VAL A N 1
ATOM 2459 C CA . VAL A 1 308 ? -10.821 -0.187 14.280 1.00 77.38 308 VAL A CA 1
ATOM 2460 C C . VAL A 1 308 ? -11.900 -0.404 15.328 1.00 77.38 308 VAL A C 1
ATOM 2462 O O . VAL A 1 308 ? -12.425 -1.509 15.470 1.00 77.38 308 VAL A O 1
ATOM 2465 N N . LYS A 1 309 ? -12.255 0.657 16.066 1.00 65.88 309 LYS A N 1
ATOM 2466 C CA . LYS A 1 309 ? -13.452 0.646 16.916 1.00 65.88 309 LYS A CA 1
ATOM 2467 C C . LYS A 1 309 ? -14.620 0.233 16.030 1.00 65.88 309 LYS A C 1
ATOM 2469 O O . LYS A 1 309 ? -14.951 0.962 15.096 1.00 65.88 309 LYS A O 1
ATOM 2474 N N . GLN A 1 310 ? -15.188 -0.947 16.279 1.00 52.47 310 GLN A N 1
ATOM 2475 C CA . GLN A 1 310 ? -16.283 -1.470 15.471 1.00 52.47 310 GLN A CA 1
ATOM 2476 C C . GLN A 1 310 ? -17.381 -0.409 15.402 1.00 52.47 310 GLN A C 1
ATOM 2478 O O . GLN A 1 310 ? -18.029 -0.111 16.405 1.00 52.47 310 GLN A O 1
ATOM 2483 N N . GLN A 1 311 ? -17.602 0.163 14.218 1.00 44.66 311 GLN A N 1
ATOM 2484 C CA . GLN A 1 311 ? -18.916 0.713 13.942 1.00 44.66 311 GLN A CA 1
ATOM 2485 C C . GLN A 1 311 ? -19.864 -0.488 13.933 1.00 44.66 311 GLN A C 1
ATOM 2487 O O . GLN A 1 311 ? -19.518 -1.512 13.331 1.00 44.66 311 GLN A O 1
ATOM 2492 N N . PRO A 1 312 ? -21.004 -0.429 14.642 1.00 42.47 312 PRO A N 1
ATOM 2493 C CA . PRO A 1 312 ? -21.951 -1.528 14.634 1.00 42.47 312 PRO A CA 1
ATOM 2494 C C . PRO A 1 312 ? -22.267 -1.846 13.177 1.00 42.47 312 PRO A C 1
ATOM 2496 O O . PRO A 1 312 ? -22.688 -0.968 12.427 1.00 42.47 312 PRO A O 1
ATOM 2499 N N . VAL A 1 313 ? -21.998 -3.087 12.768 1.00 43.84 313 VAL A N 1
ATOM 2500 C CA . VAL A 1 313 ? -22.324 -3.566 11.426 1.00 43.84 313 VAL A CA 1
ATOM 2501 C C . VAL A 1 313 ? -23.809 -3.291 11.222 1.00 43.84 313 VAL A C 1
ATOM 2503 O O . VAL A 1 313 ? -24.646 -3.944 11.850 1.00 43.84 313 VAL A O 1
ATOM 2506 N N . VAL A 1 314 ? -24.145 -2.317 10.373 1.00 45.25 314 VAL A N 1
ATOM 2507 C CA . VAL A 1 314 ? -25.527 -2.073 9.958 1.00 45.25 314 VAL A CA 1
ATOM 2508 C C . VAL A 1 314 ? -25.886 -3.205 9.008 1.00 45.25 314 VAL A C 1
ATOM 2510 O O . VAL A 1 314 ? -25.811 -3.087 7.789 1.00 45.25 314 VAL A O 1
ATOM 2513 N N . ARG A 1 315 ? -26.221 -4.363 9.580 1.00 49.59 315 ARG A N 1
ATOM 2514 C CA . ARG A 1 315 ? -26.953 -5.388 8.842 1.00 49.59 315 ARG A CA 1
ATOM 2515 C C . ARG A 1 315 ? -28.316 -4.780 8.500 1.00 49.59 315 ARG A C 1
ATOM 2517 O O . ARG A 1 315 ? -28.851 -4.047 9.341 1.00 49.59 315 ARG A O 1
ATOM 2524 N N . PRO A 1 316 ? -28.890 -5.059 7.316 1.00 47.75 316 PRO A N 1
ATOM 2525 C CA . PRO A 1 316 ? -30.281 -4.727 7.049 1.00 47.75 316 PRO A CA 1
ATOM 2526 C C . PRO A 1 316 ? -31.102 -5.189 8.249 1.00 47.75 316 PRO A C 1
ATOM 2528 O O . PRO A 1 316 ? -30.995 -6.344 8.664 1.00 47.75 316 PRO A O 1
ATOM 2531 N N . ARG A 1 317 ? -31.813 -4.257 8.885 1.00 55.19 317 ARG A N 1
ATOM 2532 C CA . ARG A 1 317 ? -32.597 -4.560 10.076 1.00 55.19 317 ARG A CA 1
ATOM 2533 C C . ARG A 1 317 ? -33.657 -5.565 9.660 1.00 55.19 317 ARG A C 1
ATOM 2535 O O . ARG A 1 317 ? -34.590 -5.192 8.959 1.00 55.19 317 ARG A O 1
ATOM 2542 N N . ASP A 1 318 ? -33.488 -6.821 10.059 1.00 69.56 318 ASP A N 1
ATOM 2543 C CA . ASP A 1 318 ? -34.523 -7.828 9.886 1.00 69.56 318 ASP A CA 1
ATOM 2544 C C . ASP A 1 318 ? -35.726 -7.389 10.739 1.00 69.56 318 ASP A C 1
ATOM 2546 O O . ASP A 1 318 ? -35.597 -7.312 11.968 1.00 69.56 318 ASP A O 1
ATOM 2550 N N . PRO A 1 319 ? -36.882 -7.062 10.129 1.00 73.31 319 PRO A N 1
ATOM 2551 C CA . PRO A 1 319 ? -38.071 -6.648 10.868 1.00 73.31 319 PRO A CA 1
ATOM 2552 C C . PRO A 1 319 ? -38.512 -7.694 11.903 1.00 73.31 319 PRO A C 1
ATOM 2554 O O . PRO A 1 319 ? -39.148 -7.347 12.899 1.00 73.31 319 PRO A O 1
ATOM 2557 N N . ALA A 1 320 ? -38.142 -8.969 11.726 1.00 71.56 320 ALA A N 1
ATOM 2558 C CA . ALA A 1 320 ? -38.418 -10.021 12.698 1.00 71.56 320 ALA A CA 1
ATOM 2559 C C . ALA A 1 320 ? -37.668 -9.821 14.030 1.00 71.56 320 ALA A C 1
ATOM 2561 O O . ALA A 1 320 ? -38.196 -10.185 15.085 1.00 71.56 320 ALA A O 1
ATOM 2562 N N . LEU A 1 321 ? -36.487 -9.188 14.015 1.00 69.56 321 LEU A N 1
ATOM 2563 C CA . LEU A 1 321 ? -35.686 -8.919 15.217 1.00 69.56 321 LEU A CA 1
ATOM 2564 C C . LEU A 1 321 ? -36.284 -7.818 16.102 1.00 69.56 321 LEU A C 1
ATOM 2566 O O . LEU A 1 321 ? -35.938 -7.729 17.281 1.00 69.56 321 LEU A O 1
ATOM 2570 N N . ASP A 1 322 ? -37.241 -7.028 15.602 1.00 79.12 322 ASP A N 1
ATOM 2571 C CA . ASP A 1 322 ? -37.958 -6.049 16.429 1.00 79.12 322 ASP A CA 1
ATOM 2572 C C . ASP A 1 322 ? -38.762 -6.718 17.551 1.00 79.12 322 ASP A C 1
ATOM 2574 O O . ASP A 1 322 ? -38.928 -6.136 18.625 1.00 79.12 322 ASP A O 1
ATOM 2578 N N . LYS A 1 323 ? -39.159 -7.985 17.367 1.00 78.69 323 LYS A N 1
ATOM 2579 C CA . LYS A 1 323 ? -39.794 -8.800 18.415 1.00 78.69 323 LYS A CA 1
ATOM 2580 C C . LYS A 1 323 ? -38.858 -9.095 19.597 1.00 78.69 323 LYS A C 1
ATOM 2582 O O . LYS A 1 323 ? -39.335 -9.453 20.675 1.00 78.69 323 LYS A O 1
ATOM 2587 N N . LEU A 1 324 ? -37.544 -8.933 19.419 1.00 79.62 324 LEU A N 1
ATOM 2588 C CA . LEU A 1 324 ? -36.522 -9.216 20.431 1.00 79.62 324 LEU A CA 1
ATOM 2589 C C . LEU A 1 324 ? -36.016 -7.965 21.166 1.00 79.62 324 LEU A C 1
ATOM 2591 O O . LEU A 1 324 ? -35.323 -8.113 22.168 1.00 79.62 324 LEU A O 1
ATOM 2595 N N . LYS A 1 325 ? -36.386 -6.747 20.738 1.00 76.38 325 LYS A N 1
ATOM 2596 C CA . LYS A 1 325 ? -35.814 -5.477 21.242 1.00 76.38 325 LYS A CA 1
ATOM 2597 C C . LYS A 1 325 ? -35.828 -5.295 22.763 1.00 76.38 325 LYS A C 1
ATOM 2599 O O . LYS A 1 325 ? -34.929 -4.660 23.297 1.00 76.38 325 LYS A O 1
ATOM 2604 N N . ASN A 1 326 ? -36.819 -5.865 23.447 1.00 81.38 326 ASN A N 1
ATOM 2605 C CA . ASN A 1 326 ? -36.978 -5.765 24.903 1.00 81.38 326 ASN A CA 1
ATOM 2606 C C . ASN A 1 326 ? -36.872 -7.129 25.605 1.00 81.38 326 ASN A C 1
ATOM 2608 O O . ASN A 1 326 ? -37.337 -7.296 26.733 1.00 81.38 326 ASN A O 1
ATOM 2612 N N . LYS A 1 327 ? -36.316 -8.138 24.927 1.00 85.94 327 LYS A N 1
ATOM 2613 C CA . LYS A 1 327 ? -36.138 -9.483 25.479 1.00 85.94 327 LYS A CA 1
ATOM 2614 C C . LYS A 1 327 ? -34.706 -9.639 25.979 1.00 85.94 327 LYS A C 1
ATOM 2616 O O . LYS A 1 327 ? -33.756 -9.230 25.320 1.00 85.94 327 LYS A O 1
ATOM 2621 N N . LYS A 1 328 ? -34.549 -10.246 27.155 1.00 87.75 328 LYS A N 1
ATOM 2622 C CA . LYS A 1 328 ? -33.232 -10.623 27.674 1.00 87.75 328 LYS A CA 1
ATOM 2623 C C . LYS A 1 328 ? -32.787 -11.907 26.981 1.00 87.75 328 LYS A C 1
ATOM 2625 O O . LYS A 1 328 ? -33.497 -12.907 27.044 1.00 87.75 328 LYS A O 1
ATOM 2630 N N . ILE A 1 329 ? -31.630 -11.865 26.328 1.00 90.38 329 ILE A N 1
ATOM 2631 C CA . ILE A 1 329 ? -31.013 -13.019 25.666 1.00 90.38 329 ILE A CA 1
ATOM 2632 C C . ILE A 1 329 ? -29.839 -13.472 26.531 1.00 90.38 329 ILE A C 1
ATOM 2634 O O . ILE A 1 329 ? -28.985 -12.662 26.886 1.00 90.38 329 ILE A O 1
ATOM 2638 N N . ILE A 1 330 ? -29.815 -14.755 26.888 1.00 88.25 330 ILE A N 1
ATOM 2639 C CA . ILE A 1 330 ? -28.770 -15.354 27.722 1.00 88.25 330 ILE A CA 1
ATOM 2640 C C . ILE A 1 330 ? -28.093 -16.452 26.907 1.00 88.25 330 ILE A C 1
ATOM 2642 O O . ILE A 1 330 ? -28.759 -17.370 26.435 1.00 88.25 330 ILE A O 1
ATOM 2646 N N . PHE A 1 331 ? -26.772 -16.364 26.761 1.00 92.25 331 PHE A N 1
ATOM 2647 C CA . PHE A 1 331 ? -25.962 -17.418 26.155 1.00 92.25 331 PHE A CA 1
ATOM 2648 C C . PHE A 1 331 ? -25.422 -18.337 27.250 1.00 92.25 331 PHE A C 1
ATOM 2650 O O . PHE A 1 331 ? -24.739 -17.880 28.165 1.00 92.25 331 PHE A O 1
ATOM 2657 N N . VAL A 1 332 ? -25.719 -19.633 27.152 1.00 89.44 332 VAL A N 1
ATOM 2658 C CA . VAL A 1 332 ? -25.213 -20.659 28.072 1.00 89.44 332 VAL A CA 1
ATOM 2659 C C . VAL A 1 332 ? -24.130 -21.458 27.349 1.00 89.44 332 VAL A C 1
ATOM 2661 O O . VAL A 1 332 ? -24.416 -22.200 26.413 1.00 89.44 332 VAL A O 1
ATOM 2664 N N . VAL A 1 333 ? -22.876 -21.287 27.769 1.00 91.25 333 VAL A N 1
ATOM 2665 C CA . VAL A 1 333 ? -21.683 -21.862 27.121 1.00 91.25 333 VAL A CA 1
ATOM 2666 C C . VAL A 1 333 ? -20.906 -22.772 28.079 1.00 91.25 333 VAL A C 1
ATOM 2668 O O . VAL A 1 333 ? -21.028 -22.653 29.295 1.00 91.25 333 VAL A O 1
ATOM 2671 N N . GLY A 1 334 ? -20.127 -23.712 27.538 1.00 88.75 334 GLY A N 1
ATOM 2672 C CA . GLY A 1 334 ? -19.410 -24.734 28.313 1.00 88.75 334 GLY A CA 1
ATOM 2673 C C . GLY A 1 334 ? -19.029 -25.961 27.477 1.00 88.75 334 GLY A C 1
ATOM 2674 O O . GLY A 1 334 ? -19.623 -26.205 26.423 1.00 88.75 334 GLY A O 1
ATOM 2675 N N . GLY A 1 335 ? -18.050 -26.744 27.939 1.00 84.50 335 GLY A N 1
ATOM 2676 C CA . GLY A 1 335 ? -17.563 -27.942 27.237 1.00 84.50 335 GLY A CA 1
ATOM 2677 C C . GLY A 1 335 ? -18.613 -29.063 27.096 1.00 84.50 335 GLY A C 1
ATOM 2678 O O . GLY A 1 335 ? -19.672 -29.010 27.737 1.00 84.50 335 GLY A O 1
ATOM 2679 N N . PRO A 1 336 ? -18.379 -30.081 26.246 1.00 87.25 336 PRO A N 1
ATOM 2680 C CA . PRO A 1 336 ? -19.245 -31.261 26.162 1.00 87.25 336 PRO A CA 1
ATOM 2681 C C . PRO A 1 336 ? -19.449 -31.903 27.543 1.00 87.25 336 PRO A C 1
ATOM 2683 O O . PRO A 1 336 ? -18.517 -31.982 28.336 1.00 87.25 336 PRO A O 1
ATOM 2686 N N . GLY A 1 337 ? -20.681 -32.305 27.866 1.00 86.06 337 GLY A N 1
ATOM 2687 C CA . GLY A 1 337 ? -21.006 -32.919 29.163 1.00 86.06 337 GLY A CA 1
ATOM 2688 C C . GLY A 1 337 ? -21.089 -31.967 30.367 1.00 86.06 337 GLY A C 1
ATOM 2689 O O . GLY A 1 337 ? -21.469 -32.404 31.446 1.00 86.06 337 GLY A O 1
ATOM 2690 N N . SER A 1 338 ? -20.839 -30.659 30.216 1.00 92.69 338 SER A N 1
ATOM 2691 C CA . SER A 1 338 ? -20.839 -29.705 31.346 1.00 92.69 338 SER A CA 1
ATOM 2692 C C . SER A 1 338 ? -22.228 -29.361 31.922 1.00 92.69 338 SER A C 1
ATOM 2694 O O . SER A 1 338 ? -22.362 -28.409 32.687 1.00 92.69 338 SER A O 1
ATOM 2696 N N . GLY A 1 339 ? -23.285 -30.067 31.508 1.00 92.00 339 GLY A N 1
ATOM 2697 C CA . GLY A 1 339 ? -24.649 -29.863 32.007 1.00 92.00 339 GLY A CA 1
ATOM 2698 C C . GLY A 1 339 ? -25.397 -28.643 31.452 1.00 92.00 339 GLY A C 1
ATOM 2699 O O . GLY A 1 339 ? -26.415 -28.263 32.026 1.00 92.00 339 GLY A O 1
ATOM 2700 N N . LYS A 1 340 ? -24.941 -28.029 30.346 1.00 94.19 340 LYS A N 1
ATOM 2701 C CA . LYS A 1 340 ? -25.591 -26.844 29.735 1.00 94.19 340 LYS A CA 1
ATOM 2702 C C . LYS A 1 340 ? -27.091 -27.043 29.510 1.00 94.19 340 LYS A C 1
ATOM 2704 O O . LYS A 1 340 ? -27.876 -26.230 29.977 1.00 94.19 340 LYS A O 1
ATOM 2709 N N . GLY A 1 341 ? -27.479 -28.143 28.855 1.00 89.62 341 GLY A N 1
ATOM 2710 C CA . GLY A 1 341 ? -28.883 -28.454 28.561 1.00 89.62 341 GLY A CA 1
ATOM 2711 C C . GLY A 1 341 ? -29.729 -28.570 29.829 1.00 89.62 341 GLY A C 1
ATOM 2712 O O . GLY A 1 341 ? -30.746 -27.896 29.954 1.00 89.62 341 GLY A O 1
ATOM 2713 N N . THR A 1 342 ? -29.241 -29.316 30.825 1.00 93.25 342 THR A N 1
ATOM 2714 C CA . THR A 1 342 ? -29.907 -29.467 32.128 1.00 93.25 342 THR A CA 1
ATOM 2715 C C . THR A 1 342 ? -30.095 -28.130 32.849 1.00 93.25 342 THR A C 1
ATOM 2717 O O . THR A 1 342 ? -31.131 -27.894 33.469 1.00 93.25 342 THR A O 1
ATOM 2720 N N . GLN A 1 343 ? -29.112 -27.226 32.782 1.00 93.56 343 GLN A N 1
ATOM 2721 C CA . GLN A 1 343 ? -29.248 -25.898 33.389 1.00 93.56 343 GLN A CA 1
ATOM 2722 C C . GLN A 1 343 ? -30.181 -24.993 32.580 1.00 93.56 343 GLN A C 1
ATOM 2724 O O . GLN A 1 343 ? -30.984 -24.278 33.177 1.00 93.56 343 GLN A O 1
ATOM 2729 N N . CYS A 1 344 ? -30.147 -25.060 31.247 1.00 94.12 344 CYS A N 1
ATOM 2730 C CA . CYS A 1 344 ? -31.105 -24.361 30.393 1.00 94.12 344 CYS A CA 1
ATOM 2731 C C . CYS A 1 344 ? -32.548 -24.771 30.716 1.00 94.12 344 CYS A C 1
ATOM 2733 O O . CYS A 1 344 ? -33.390 -23.895 30.890 1.00 94.12 344 CYS A O 1
ATOM 2735 N N . GLU A 1 345 ? -32.832 -26.067 30.880 1.00 92.62 345 GLU A N 1
ATOM 2736 C CA . GLU A 1 345 ? -34.159 -26.560 31.281 1.00 92.62 345 GLU A CA 1
ATOM 2737 C C . GLU A 1 345 ? -34.613 -25.980 32.626 1.00 92.62 345 GLU A C 1
ATOM 2739 O O . GLU A 1 345 ? -35.742 -25.503 32.755 1.00 92.62 345 GLU A O 1
ATOM 2744 N N . ARG A 1 346 ? -33.719 -25.937 33.621 1.00 93.81 346 ARG A N 1
ATOM 2745 C CA . ARG A 1 346 ? -34.015 -25.325 34.927 1.00 93.81 346 ARG A CA 1
ATOM 2746 C C . ARG A 1 346 ? -34.270 -23.824 34.819 1.00 93.81 346 ARG A C 1
ATOM 2748 O O . ARG A 1 346 ? -35.155 -23.307 35.499 1.00 93.81 346 ARG A O 1
ATOM 2755 N N . ILE A 1 347 ? -33.521 -23.119 33.972 1.00 92.69 347 ILE A N 1
ATOM 2756 C CA . ILE A 1 347 ? -33.707 -21.682 33.724 1.00 92.69 347 ILE A CA 1
ATOM 2757 C C . ILE A 1 347 ? -35.059 -21.426 33.047 1.00 92.69 347 ILE A C 1
ATOM 2759 O O . ILE A 1 347 ? -35.773 -20.507 33.452 1.00 92.69 347 ILE A O 1
ATOM 2763 N N . VAL A 1 348 ? -35.441 -22.257 32.071 1.00 93.75 348 VAL A N 1
ATOM 2764 C CA . VAL A 1 348 ? -36.763 -22.215 31.426 1.00 93.75 348 VAL A CA 1
ATOM 2765 C C . VAL A 1 348 ? -37.867 -22.393 32.462 1.00 93.75 348 VAL A C 1
ATOM 2767 O O . VAL A 1 348 ? -38.741 -21.537 32.566 1.00 93.75 348 VAL A O 1
ATOM 2770 N N . GLN A 1 349 ? -37.798 -23.451 33.274 1.00 92.94 349 GLN A N 1
ATOM 2771 C CA . GLN A 1 349 ? -38.824 -23.745 34.279 1.00 92.94 349 GLN A CA 1
ATOM 2772 C C . GLN A 1 349 ? -38.931 -22.654 35.350 1.00 92.94 349 GLN A C 1
ATOM 2774 O O . GLN A 1 349 ? -40.031 -22.285 35.750 1.00 92.94 349 GLN A O 1
ATOM 2779 N N . ARG A 1 350 ? -37.794 -22.131 35.824 1.00 95.12 350 ARG A N 1
ATOM 2780 C CA . ARG A 1 350 ? -37.764 -21.192 36.952 1.00 95.12 350 ARG A CA 1
ATOM 2781 C C . ARG A 1 350 ? -38.061 -19.750 36.555 1.00 95.12 350 ARG A C 1
ATOM 2783 O O . ARG A 1 350 ? -38.594 -19.002 37.368 1.00 95.12 350 ARG A O 1
ATOM 2790 N N . TYR A 1 351 ? -37.681 -19.350 35.344 1.00 92.44 351 TYR A N 1
ATOM 2791 C CA . TYR A 1 351 ? -37.714 -17.946 34.931 1.00 92.44 351 TYR A CA 1
ATOM 2792 C C . TYR A 1 351 ? -38.505 -17.695 33.640 1.00 92.44 351 TYR A C 1
ATOM 2794 O O . TYR A 1 351 ? -38.558 -16.555 33.184 1.00 92.44 351 TYR A O 1
ATOM 2802 N N . GLY A 1 352 ? -39.116 -18.726 33.046 1.00 90.12 352 GLY A N 1
ATOM 2803 C CA . GLY A 1 352 ? -40.000 -18.588 31.884 1.00 90.12 352 GLY A CA 1
ATOM 2804 C C . GLY A 1 352 ? -39.288 -18.194 30.587 1.00 90.12 352 GLY A C 1
ATOM 2805 O O . GLY A 1 352 ? -39.893 -17.569 29.718 1.00 90.12 352 GLY A O 1
ATOM 2806 N N . TYR A 1 353 ? -37.997 -18.509 30.456 1.00 92.12 353 TYR A N 1
ATOM 2807 C CA . TYR A 1 353 ? -37.244 -18.280 29.218 1.00 92.12 353 TYR A CA 1
ATOM 2808 C C . TYR A 1 353 ? -37.621 -19.313 28.147 1.00 92.12 353 TYR A C 1
ATOM 2810 O O . TYR A 1 353 ? -38.135 -20.383 28.453 1.00 92.12 353 TYR A O 1
ATOM 2818 N N . THR A 1 354 ? -37.317 -19.019 26.883 1.00 90.12 354 THR A N 1
ATOM 2819 C CA . THR A 1 354 ? -37.377 -20.002 25.792 1.00 90.12 354 THR A CA 1
ATOM 2820 C C . THR A 1 354 ? -35.979 -20.557 25.550 1.00 90.12 354 THR A C 1
ATOM 2822 O O . THR A 1 354 ? -35.052 -19.790 25.288 1.00 90.12 354 THR A O 1
ATOM 2825 N N . HIS A 1 355 ? -35.816 -21.878 25.638 1.00 90.00 355 HIS A N 1
ATOM 2826 C CA . HIS A 1 355 ? -34.548 -22.534 25.327 1.00 90.00 355 HIS A CA 1
ATOM 2827 C C . HIS A 1 355 ? -34.464 -22.850 23.834 1.00 90.00 355 HIS A C 1
ATOM 2829 O O . HIS A 1 355 ? -35.341 -23.507 23.279 1.00 90.00 355 HIS A O 1
ATOM 2835 N N . LEU A 1 356 ? -33.391 -22.380 23.202 1.00 87.69 356 LEU A N 1
ATOM 2836 C CA . LEU A 1 356 ? -33.025 -22.696 21.827 1.00 87.69 356 LEU A CA 1
ATOM 2837 C C . LEU A 1 356 ? -31.701 -23.462 21.874 1.00 87.69 356 LEU A C 1
ATOM 2839 O O . LEU A 1 356 ? -30.687 -22.898 22.282 1.00 87.69 356 LEU A O 1
ATOM 2843 N N . SER A 1 357 ? -31.725 -24.739 21.493 1.00 81.06 357 SER A N 1
ATOM 2844 C CA . SER A 1 357 ? -30.522 -25.572 21.394 1.00 81.06 357 SER A CA 1
ATOM 2845 C C . SER A 1 357 ? -30.070 -25.680 19.939 1.00 81.06 357 SER A C 1
ATOM 2847 O O . SER A 1 357 ? -30.899 -25.716 19.032 1.00 81.06 357 SER A O 1
ATOM 2849 N N . THR A 1 358 ? -28.757 -25.741 19.723 1.00 75.00 358 THR A N 1
ATOM 2850 C CA . THR A 1 358 ? -28.135 -25.967 18.402 1.00 75.00 358 THR A CA 1
ATOM 2851 C C . THR A 1 358 ? -27.509 -27.361 18.271 1.00 75.00 358 THR A C 1
ATOM 2853 O O . THR A 1 358 ? -26.960 -27.675 17.218 1.00 75.00 358 THR A O 1
ATOM 2856 N N . GLY A 1 359 ? -27.614 -28.193 19.315 1.00 57.91 359 GLY A N 1
ATOM 2857 C CA . GLY A 1 359 ? -26.958 -29.499 19.428 1.00 57.91 359 GLY A CA 1
ATOM 2858 C C . GLY A 1 359 ? -26.616 -29.815 20.871 1.00 57.91 359 GLY A C 1
ATOM 2859 O O . GLY A 1 359 ? -25.745 -29.107 21.427 1.00 57.91 359 GLY A O 1
#

pLDDT: mean 78.88, std 20.78, range [23.44, 98.0]

Sequence (359 aa):
MSKAQTNENTGLAMDYLSQRNIPQLFEALMTGLIINRPDDHIEYLMKSLEKYKNKNNKQPLAWNAFVERENGLDNTSTSKTKRQLKPDSIPQSKREEKPKIQDRPRSSKSSEDIKNILQGKPIIFVGGGPGSGKRTQCEKMVAKYGFTHLSAGDLIREVTQDSSTEKGRYFNEAMSQGKLISTEDILGLLKDAIYKNANKASGFLINGFPRRVEQGIQFEQDVARCDFLIYFDVSDEIMTERLVKRGETSDRIDDNEEAVQKRLVTFHQETQPILGYYGKQGKLITIDTNRKPDEIFEDVSYELGKIVKQQPVVRPRDPALDKLKNKKIIFVVGGPGSGKGTQCERIVQRYGYTHLSTG

Secondary structure (DSSP, 8-state):
--HHHHHHHHHHHHHHHHHTTHHHHHHHHHHHHHHH--S-HHHHHHHHHHHHHTS---SPPPTTTTPPPPP-------------------------PPP-----------HHHHHHHTTT--EEEEEE-TTSSHHHHHHHHHHHH-PEEEEHHHHHHHHHT-TTSHHHHHHHHHHHTTPPPPHHHHHHHHHHHHHHHTTT-SSEEEES--SSHHHHHHHHHHT----EEEEEE--HHHHHHHHHHHHTT---GGGSHHHHHHHHHHIIIIITHHHHHHHTTT-EEEEE-SS-HHHHHHHHHHHHHHHS----------GGGGGGTT---------TTSSHHHHHHHHHHHH-PPP----

Radius of gyration: 30.45 Å; chains: 1; bounding box: 79×88×70 Å

Organism: NCBI:txid392033

InterPro domains:
  IPR000850 Adenylate kinase/UMP-CMP kinase [MF_00235] (122-305)
  IPR000850 Adenylate kinase/UMP-CMP kinase [PR00094] (125-138)
  IPR000850 Adenylate kinase/UMP-CMP kinase [PR00094] (153-167)
  IPR000850 Adenylate kinase/UMP-CMP kinase [PR00094] (204-220)
  IPR000850 Adenylate kinase/UMP-CMP kinase [PR00094] (252-267)
  IPR000850 Adenylate kinase/UMP-CMP kinase [PR00094] (269-283)
  IPR000850 Adenylate kinase/UMP-CMP kinase [PTHR23359] (76-300)
  IPR000850 Adenylate kinase/UMP-CMP kinase [cd01428] (123-296)
  IPR027417 P-loop containing nucleoside triphosphate hydrolase [G3DSA:3.40.50.300] (110-304)
  IPR027417 P-loop containing nucleoside triphosphate hydrolase [G3DSA:3.40.50.300] (320-359)
  IPR027417 P-loop containing nucleoside triphosphate hydrolase [SSF52540] (121-304)
  IPR027417 P-loop containing nucleoside triphosphate hydrolase [SSF52540] (328-359)